Protein AF-A0A9W4XAU3-F1 (afdb_monomer_lite)

Sequence (287 aa):
NTIQLLFECENKTQDVILGEDAGSENVGLCAVGNGKELYSAEVKIRGQEIVKLLSTRRQMRRVRRSQAHKRLIAEVHKILPISKVIIEVASFDIQKIKNPIIKGKEYRQGEMYGWENIRQYILFRDKYQCQAKKTCKNKNFEVNHIETRMTGGNAPNNLNLLCKEHHQDYTDGKLKKKFVRGESYKHQTFMNTMRWKLFKELKAIYPNISLTYGYITSIVRKANKLPKSHRNDALCIGGNPKVERLDNYLQIKQVRKKKRNLAEATFQKEHIRRKLNAKQIVRKEGL

pLDDT: mean 77.25, std 16.37, range [32.72, 95.06]

Organism: NCBI:txid1117311

InterPro domains:
  IPR003615 HNH nuclease [SM00507] (117-168)
  IPR003615 HNH nuclease [cd00085] (116-171)
  IPR025938 RRXRR domain [PF14239] (2-69)

Structure (mmCIF, N/CA/C/O backbone):
data_AF-A0A9W4XAU3-F1
#
_entry.id   AF-A0A9W4XAU3-F1
#
loop_
_atom_site.group_PDB
_atom_site.id
_atom_site.type_symbol
_atom_site.label_atom_id
_atom_site.label_alt_id
_atom_site.label_comp_id
_atom_site.label_asym_id
_atom_site.label_entity_id
_atom_site.label_seq_id
_atom_site.pdbx_PDB_ins_code
_atom_site.Cartn_x
_atom_site.Cartn_y
_atom_site.Cartn_z
_atom_site.occupancy
_atom_site.B_iso_or_equiv
_atom_site.auth_seq_id
_atom_site.auth_comp_id
_atom_site.auth_asym_id
_atom_site.auth_atom_id
_atom_site.pdbx_PDB_model_num
ATOM 1 N N . ASN A 1 1 ? -8.894 -0.993 -56.711 1.00 39.81 1 ASN A N 1
ATOM 2 C CA . ASN A 1 1 ? -7.905 -0.858 -57.798 1.00 39.81 1 ASN A CA 1
ATOM 3 C C . ASN A 1 1 ? -6.593 -1.456 -57.359 1.00 39.81 1 ASN A C 1
ATOM 5 O O . ASN A 1 1 ? -5.841 -0.814 -56.641 1.00 39.81 1 ASN A O 1
ATOM 9 N N . THR A 1 2 ? -6.368 -2.705 -57.740 1.00 36.38 2 THR A N 1
ATOM 10 C CA . THR A 1 2 ? -5.100 -3.402 -57.534 1.00 36.38 2 THR A CA 1
ATOM 11 C C . THR A 1 2 ? -4.390 -3.359 -58.878 1.00 36.38 2 THR A C 1
ATOM 13 O O . THR A 1 2 ? -4.947 -3.837 -59.863 1.00 36.38 2 THR A O 1
ATOM 16 N N . ILE A 1 3 ? -3.232 -2.707 -58.953 1.00 65.75 3 ILE A N 1
ATOM 17 C CA . ILE A 1 3 ? -2.455 -2.633 -60.195 1.00 65.75 3 ILE A CA 1
ATOM 18 C C . ILE A 1 3 ? -1.771 -3.990 -60.372 1.00 65.75 3 ILE A C 1
ATOM 20 O O . ILE A 1 3 ? -0.995 -4.400 -59.512 1.00 65.75 3 ILE A O 1
ATOM 24 N N . GLN A 1 4 ? -2.096 -4.698 -61.453 1.00 53.62 4 GLN A N 1
ATOM 25 C CA . GLN A 1 4 ? -1.398 -5.916 -61.864 1.00 53.62 4 GLN A CA 1
ATOM 26 C C . GLN A 1 4 ? -0.327 -5.540 -62.886 1.00 53.62 4 GLN A C 1
ATOM 28 O O . GLN A 1 4 ? -0.620 -4.874 -63.878 1.00 53.62 4 GLN A O 1
ATOM 33 N N . LEU A 1 5 ? 0.917 -5.934 -62.621 1.00 70.44 5 LEU A N 1
ATOM 34 C CA . LEU A 1 5 ? 2.015 -5.748 -63.563 1.00 70.44 5 LEU A CA 1
ATOM 35 C C . LEU A 1 5 ? 1.891 -6.785 -64.686 1.00 70.44 5 LEU A C 1
ATOM 37 O O . LEU A 1 5 ? 1.626 -7.955 -64.427 1.00 70.44 5 LEU A O 1
ATOM 41 N N . LEU A 1 6 ? 2.072 -6.333 -65.928 1.00 73.19 6 LEU A N 1
ATOM 42 C CA . LEU A 1 6 ? 1.976 -7.152 -67.144 1.00 73.19 6 LEU A CA 1
ATOM 43 C C . LEU A 1 6 ? 3.316 -7.799 -67.542 1.00 73.19 6 LEU A C 1
ATOM 45 O O . LEU A 1 6 ? 3.430 -8.346 -68.634 1.00 73.19 6 LEU A O 1
ATOM 49 N N . PHE A 1 7 ? 4.335 -7.708 -66.687 1.00 75.38 7 PHE A N 1
ATOM 50 C CA . PHE A 1 7 ? 5.666 -8.263 -66.921 1.00 75.38 7 PHE A CA 1
ATOM 51 C C . PHE A 1 7 ? 6.176 -8.981 -65.667 1.00 75.38 7 PHE A C 1
ATOM 53 O O . PHE A 1 7 ? 5.836 -8.596 -64.545 1.00 75.38 7 PHE A O 1
ATOM 60 N N . GLU A 1 8 ? 6.994 -10.021 -65.853 1.00 64.19 8 GLU A N 1
ATOM 61 C CA . GLU A 1 8 ? 7.728 -10.646 -64.752 1.00 64.19 8 GLU A CA 1
ATOM 62 C C . GLU A 1 8 ? 8.800 -9.674 -64.251 1.00 64.19 8 GLU A C 1
ATOM 64 O O . GLU A 1 8 ? 9.636 -9.200 -65.021 1.00 64.19 8 GLU A O 1
ATOM 69 N N . CYS A 1 9 ? 8.775 -9.351 -62.958 1.00 63.16 9 CYS A N 1
ATOM 70 C CA . CYS A 1 9 ? 9.836 -8.558 -62.352 1.00 63.16 9 CYS A CA 1
ATOM 71 C C . CYS A 1 9 ? 11.147 -9.348 -62.421 1.00 63.16 9 CYS A C 1
ATOM 73 O O . CYS A 1 9 ? 11.322 -10.337 -61.711 1.00 63.16 9 CYS A O 1
ATOM 75 N N . GLU A 1 10 ? 12.093 -8.884 -63.236 1.00 63.81 10 GLU A N 1
ATOM 76 C CA . GLU A 1 10 ? 13.490 -9.279 -63.098 1.00 63.81 10 GLU A CA 1
ATOM 77 C C . GLU A 1 10 ? 13.896 -8.964 -61.648 1.00 63.81 10 GLU A C 1
ATOM 79 O O . GLU A 1 10 ? 13.813 -7.809 -61.239 1.00 63.81 10 GLU A O 1
ATOM 84 N N . ASN A 1 11 ? 14.277 -9.962 -60.841 1.00 60.28 11 ASN A N 1
ATOM 85 C CA . ASN A 1 11 ? 14.624 -9.833 -59.409 1.00 60.28 11 ASN A CA 1
ATOM 86 C C . ASN A 1 11 ? 15.906 -8.998 -59.149 1.00 60.28 11 ASN A C 1
ATOM 88 O O . ASN A 1 11 ? 16.730 -9.336 -58.302 1.00 60.28 11 ASN A O 1
ATOM 92 N N . LYS A 1 12 ? 16.118 -7.911 -59.890 1.00 63.09 12 LYS A N 1
ATOM 93 C CA . LYS A 1 12 ? 17.189 -6.945 -59.684 1.00 63.09 12 LYS A CA 1
ATOM 94 C C . LYS A 1 12 ? 16.799 -6.044 -58.517 1.00 63.09 12 LYS A C 1
ATOM 96 O O . LYS A 1 12 ? 16.047 -5.083 -58.666 1.00 63.09 12 LYS A O 1
ATOM 101 N N . THR A 1 13 ? 17.299 -6.373 -57.334 1.00 62.81 13 THR A N 1
ATOM 102 C CA . THR A 1 13 ? 17.184 -5.516 -56.155 1.00 62.81 13 THR A CA 1
ATOM 103 C C . THR A 1 13 ? 18.185 -4.372 -56.271 1.00 62.81 13 THR A C 1
ATOM 105 O O . THR A 1 13 ? 19.384 -4.611 -56.379 1.00 62.81 13 THR A O 1
ATOM 108 N N . GLN A 1 14 ? 17.703 -3.130 -56.260 1.00 71.25 14 GLN A N 1
ATOM 109 C CA . GLN A 1 14 ? 18.566 -1.964 -56.069 1.00 71.25 14 GLN A CA 1
ATOM 110 C C . GLN A 1 14 ? 19.078 -1.928 -54.622 1.00 71.25 14 GLN A C 1
ATOM 112 O O . GLN A 1 14 ? 18.303 -2.177 -53.696 1.00 71.25 14 GLN A O 1
ATOM 117 N N . ASP A 1 15 ? 20.355 -1.593 -54.426 1.00 80.50 15 ASP A N 1
ATOM 118 C CA . ASP A 1 15 ? 20.918 -1.408 -53.088 1.00 80.50 15 ASP A CA 1
ATOM 119 C C . ASP A 1 15 ? 20.305 -0.161 -52.438 1.00 80.50 15 ASP A C 1
ATOM 121 O O . ASP A 1 15 ? 20.566 0.978 -52.837 1.00 80.50 15 ASP A O 1
ATOM 125 N N . VAL A 1 16 ? 19.452 -0.388 -51.438 1.00 87.19 16 VAL A N 1
ATOM 126 C CA . VAL A 1 16 ? 18.825 0.655 -50.621 1.00 87.19 16 VAL A CA 1
ATOM 127 C C . VAL A 1 16 ? 19.266 0.461 -49.181 1.00 87.19 16 VAL A C 1
ATOM 129 O O . VAL A 1 16 ? 19.068 -0.603 -48.595 1.00 87.19 16 VAL A O 1
ATOM 132 N N . ILE A 1 17 ? 19.841 1.508 -48.600 1.00 85.88 17 ILE A N 1
ATOM 133 C CA . ILE A 1 17 ? 20.317 1.511 -47.219 1.00 85.88 17 ILE A CA 1
ATOM 134 C C . ILE A 1 17 ? 19.270 2.218 -46.362 1.00 85.88 17 ILE A C 1
ATOM 136 O O . ILE A 1 17 ? 18.971 3.388 -46.595 1.00 85.88 17 ILE A O 1
ATOM 140 N N . LEU A 1 18 ? 18.719 1.512 -45.374 1.00 90.31 18 LEU A N 1
ATOM 141 C CA . LEU A 1 18 ? 17.824 2.077 -44.366 1.00 90.31 18 LEU A CA 1
ATOM 142 C C . LEU A 1 18 ? 18.626 2.453 -43.114 1.00 90.31 18 LEU A C 1
ATOM 144 O O . LEU A 1 18 ? 19.174 1.583 -42.440 1.00 90.31 18 LEU A O 1
ATOM 148 N N . GLY A 1 19 ? 18.656 3.740 -42.791 1.00 86.56 19 GLY A N 1
ATOM 149 C CA . GLY A 1 19 ? 19.044 4.255 -41.486 1.00 86.56 19 GLY A CA 1
ATOM 150 C C . GLY A 1 19 ? 17.835 4.316 -40.556 1.00 86.56 19 GLY A C 1
ATOM 151 O O . GLY A 1 19 ? 16.800 4.883 -40.910 1.00 86.56 19 GLY A O 1
ATOM 152 N N . GLU A 1 20 ? 17.974 3.743 -39.365 1.00 88.38 20 GLU A N 1
ATOM 153 C CA . GLU A 1 20 ? 17.032 3.897 -38.257 1.00 88.38 20 GLU A CA 1
ATOM 154 C C . GLU A 1 20 ? 17.743 4.618 -37.108 1.00 88.38 20 GLU A C 1
ATOM 156 O O . GLU A 1 20 ? 18.797 4.172 -36.652 1.00 88.38 20 GLU A O 1
ATOM 161 N N . ASP A 1 21 ? 17.159 5.717 -36.634 1.00 87.38 21 ASP A N 1
ATOM 162 C CA . ASP A 1 21 ? 17.542 6.350 -35.375 1.00 87.38 21 ASP A CA 1
ATOM 163 C C . ASP A 1 21 ? 16.490 6.033 -34.307 1.00 87.38 21 ASP A C 1
ATOM 165 O O . ASP A 1 21 ? 15.384 6.586 -34.288 1.00 87.38 21 ASP A O 1
ATOM 169 N N . ALA A 1 22 ? 16.828 5.090 -33.431 1.00 73.50 22 ALA A N 1
ATOM 170 C CA . ALA A 1 22 ? 15.937 4.546 -32.419 1.00 73.50 22 ALA A CA 1
ATOM 171 C C . ALA A 1 22 ? 15.860 5.452 -31.175 1.00 73.50 22 ALA A C 1
ATOM 173 O O . ALA A 1 22 ? 16.498 5.196 -30.148 1.00 73.50 22 ALA A O 1
ATOM 174 N N . GLY A 1 23 ? 15.039 6.502 -31.216 1.00 73.88 23 GLY A N 1
ATOM 175 C CA . GLY A 1 23 ? 14.765 7.332 -30.042 1.00 73.88 23 GLY A CA 1
ATOM 176 C C . GLY A 1 23 ? 13.613 6.808 -29.171 1.00 73.88 23 GLY A C 1
ATOM 177 O O . GLY A 1 23 ? 12.656 6.179 -29.620 1.00 73.88 23 GLY A O 1
ATOM 178 N N . SER A 1 24 ? 13.676 7.094 -27.864 1.00 64.25 24 SER A N 1
ATOM 179 C CA . SER A 1 24 ? 12.644 6.665 -26.895 1.00 64.25 24 SER A CA 1
ATOM 180 C C . SER A 1 24 ? 11.309 7.424 -27.007 1.00 64.25 24 SER A C 1
ATOM 182 O O . SER A 1 24 ? 10.286 6.978 -26.476 1.00 64.25 24 SER A O 1
ATOM 184 N N . GLU A 1 25 ? 11.326 8.571 -27.690 1.00 69.19 25 GLU A N 1
ATOM 185 C CA . GLU A 1 25 ? 10.165 9.424 -27.966 1.00 69.19 25 GLU A CA 1
ATOM 186 C C . GLU A 1 25 ? 9.844 9.493 -29.458 1.00 69.19 25 GLU A C 1
ATOM 188 O O . GLU A 1 25 ? 8.676 9.356 -29.818 1.00 69.19 25 GLU A O 1
ATOM 193 N N . ASN A 1 26 ? 10.860 9.659 -30.305 1.00 82.38 26 ASN A N 1
ATOM 194 C CA . ASN A 1 26 ? 10.738 9.732 -31.756 1.00 82.38 26 ASN A CA 1
ATOM 195 C C . ASN A 1 26 ? 11.695 8.715 -32.383 1.00 82.38 26 ASN A C 1
ATOM 197 O O . ASN A 1 26 ? 12.817 8.584 -31.909 1.00 82.38 26 ASN A O 1
ATOM 201 N N . VAL A 1 27 ? 11.262 8.020 -33.430 1.00 86.38 27 VAL A N 1
ATOM 202 C CA . VAL A 1 27 ? 12.119 7.153 -34.248 1.00 86.38 27 VAL A CA 1
ATOM 203 C C . VAL A 1 27 ? 12.261 7.782 -35.621 1.00 86.38 27 VAL A C 1
ATOM 205 O O . VAL A 1 27 ? 11.249 8.050 -36.271 1.00 86.38 27 VAL A O 1
ATOM 208 N N . GLY A 1 28 ? 13.497 8.024 -36.044 1.00 89.62 28 GLY A N 1
ATOM 209 C CA . GLY A 1 28 ? 13.817 8.483 -37.392 1.00 89.62 28 GLY A CA 1
ATOM 210 C C . GLY A 1 28 ? 14.046 7.294 -38.320 1.00 89.62 28 GLY A C 1
ATOM 211 O O . GLY A 1 28 ? 14.710 6.332 -37.944 1.00 89.62 28 GLY A O 1
ATOM 212 N N . LEU A 1 29 ? 13.501 7.349 -39.530 1.00 90.81 29 LEU A N 1
ATOM 213 C CA . LEU A 1 29 ? 13.731 6.373 -40.592 1.00 90.81 29 LEU A CA 1
ATOM 214 C C . LEU A 1 29 ? 14.126 7.125 -41.857 1.00 90.81 29 LEU A C 1
ATOM 216 O O . LEU A 1 29 ? 13.403 8.027 -42.272 1.00 90.81 29 LEU A O 1
ATOM 220 N N . CYS A 1 30 ? 15.226 6.733 -42.490 1.00 93.25 30 CYS A N 1
ATOM 221 C CA . CYS A 1 30 ? 15.676 7.299 -43.759 1.00 93.25 30 CYS A CA 1
ATOM 222 C C . CY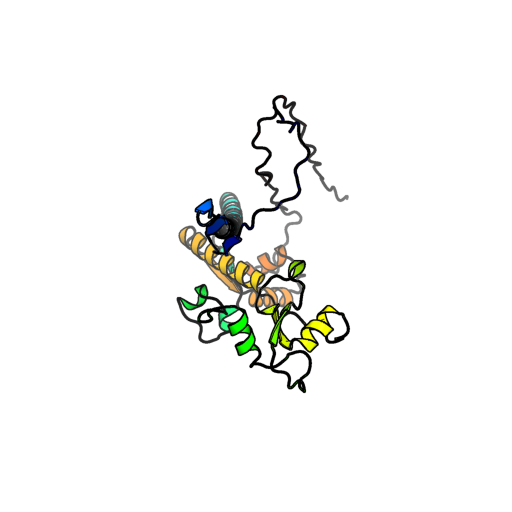S A 1 30 ? 16.184 6.175 -44.663 1.00 93.25 30 CYS A C 1
ATOM 224 O O . CYS A 1 30 ? 17.071 5.428 -44.265 1.00 93.25 30 CYS A O 1
ATOM 226 N N . ALA A 1 31 ? 15.630 6.030 -45.865 1.00 91.25 31 ALA A N 1
ATOM 227 C CA . ALA A 1 31 ? 16.108 5.074 -46.857 1.00 91.25 31 ALA A CA 1
ATOM 228 C C . ALA A 1 31 ? 16.756 5.820 -48.025 1.00 91.25 31 ALA A C 1
ATOM 230 O O . ALA A 1 31 ? 16.130 6.694 -48.625 1.00 91.25 31 ALA A O 1
ATOM 231 N N . VAL A 1 32 ? 17.989 5.455 -48.372 1.00 90.31 32 VAL A N 1
ATOM 232 C CA . VAL A 1 32 ? 18.785 6.097 -49.429 1.00 90.31 32 VAL A CA 1
ATOM 233 C C . VAL A 1 32 ? 19.186 5.060 -50.476 1.00 90.31 32 VAL A C 1
ATOM 235 O O . VAL A 1 32 ? 19.622 3.963 -50.131 1.00 90.31 32 VAL A O 1
ATOM 238 N N . GLY A 1 33 ? 19.068 5.417 -51.754 1.00 89.00 33 GLY A N 1
ATOM 239 C CA . GLY A 1 33 ? 19.543 4.623 -52.891 1.00 89.00 33 GLY A CA 1
ATOM 240 C C . GLY A 1 33 ? 19.972 5.536 -54.041 1.00 89.00 33 GLY A C 1
ATOM 241 O O . GLY A 1 33 ? 19.439 6.635 -54.195 1.00 89.00 33 GLY A O 1
ATOM 242 N N . ASN A 1 34 ? 20.969 5.126 -54.832 1.00 85.81 34 ASN A N 1
ATOM 243 C CA . ASN A 1 34 ? 21.532 5.924 -55.940 1.00 85.81 34 ASN A CA 1
ATOM 244 C C . ASN A 1 34 ? 21.920 7.369 -55.551 1.00 85.81 34 ASN A C 1
ATOM 246 O O . ASN A 1 34 ? 21.736 8.308 -56.326 1.00 85.81 34 ASN A O 1
ATOM 250 N N . GLY A 1 35 ? 22.416 7.560 -54.323 1.00 82.88 35 GLY A N 1
ATOM 251 C CA . GLY A 1 35 ? 22.807 8.876 -53.804 1.00 82.88 35 GLY A CA 1
ATOM 252 C C . GLY A 1 35 ? 21.642 9.830 -53.509 1.00 82.88 35 GLY A C 1
ATOM 253 O O . GLY A 1 35 ? 21.883 11.019 -53.307 1.00 82.88 35 GLY A O 1
ATOM 254 N N . LYS A 1 36 ? 20.392 9.344 -53.486 1.00 84.31 36 LYS A N 1
ATOM 255 C CA . LYS A 1 36 ? 19.194 10.137 -53.174 1.00 84.31 36 LYS A CA 1
ATOM 256 C C . LYS A 1 36 ? 18.381 9.503 -52.048 1.00 84.31 36 LYS A C 1
ATOM 258 O O . LYS A 1 36 ? 18.282 8.281 -51.950 1.00 84.31 36 LYS A O 1
ATOM 263 N N . GLU A 1 37 ? 17.777 10.345 -51.216 1.00 86.25 37 GLU A N 1
ATOM 264 C CA . GLU A 1 37 ? 16.789 9.913 -50.229 1.00 86.25 37 GLU A CA 1
ATOM 265 C C . GLU A 1 37 ? 15.520 9.449 -50.957 1.00 86.25 37 GLU A C 1
ATOM 267 O O . GLU A 1 37 ? 14.913 10.194 -51.726 1.00 86.25 37 GLU A O 1
ATOM 272 N N . LEU A 1 38 ? 15.157 8.186 -50.750 1.00 88.12 38 LEU A N 1
ATOM 273 C CA . LEU A 1 38 ? 13.971 7.553 -51.323 1.00 88.12 38 LEU A CA 1
ATOM 274 C C . LEU A 1 38 ? 12.789 7.586 -50.347 1.00 88.12 38 LEU A C 1
ATOM 276 O O . LEU A 1 38 ? 11.637 7.548 -50.775 1.00 88.12 38 LEU A O 1
ATOM 280 N N . TYR A 1 39 ? 13.066 7.634 -49.041 1.00 87.19 39 TYR A N 1
ATOM 281 C CA . TYR A 1 39 ? 12.056 7.650 -47.986 1.00 87.19 39 TYR A CA 1
ATOM 282 C C . TYR A 1 39 ? 12.598 8.317 -46.721 1.00 87.19 39 TYR A C 1
ATOM 284 O O . TYR A 1 39 ? 13.720 8.026 -46.318 1.00 87.19 39 TYR A O 1
ATOM 292 N N . SER A 1 40 ? 11.778 9.139 -46.067 1.00 90.06 40 SER A N 1
ATOM 293 C CA . SER A 1 40 ? 12.083 9.761 -44.776 1.00 90.06 40 SER A CA 1
ATOM 294 C C . SER A 1 40 ? 10.835 9.779 -43.904 1.00 90.06 40 SER A C 1
ATOM 296 O O . SER A 1 40 ? 9.753 10.130 -44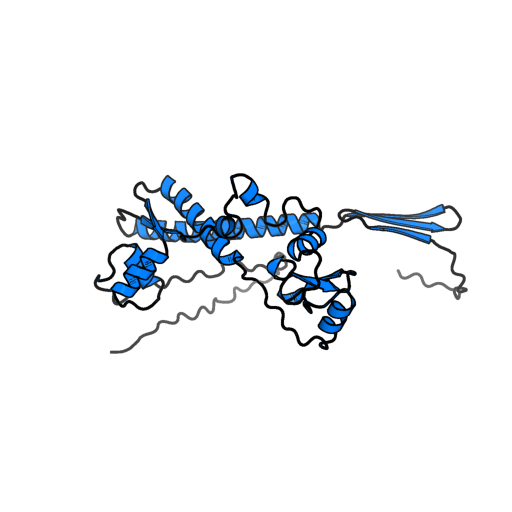.382 1.00 90.06 40 SER A O 1
ATOM 298 N N . ALA A 1 41 ? 10.954 9.402 -42.634 1.00 87.12 41 ALA A N 1
ATOM 299 C CA . ALA A 1 41 ? 9.859 9.483 -41.676 1.00 87.12 41 ALA A CA 1
ATOM 300 C C . ALA A 1 41 ? 10.363 9.725 -40.253 1.00 87.12 41 ALA A C 1
ATOM 302 O O . ALA A 1 41 ? 11.314 9.097 -39.799 1.00 87.12 41 ALA A O 1
ATOM 303 N N . GLU A 1 42 ? 9.646 10.571 -39.517 1.00 89.38 42 GLU A N 1
ATOM 304 C CA . GLU A 1 42 ? 9.790 10.707 -38.070 1.00 89.38 42 GLU A CA 1
ATOM 305 C C . GLU A 1 42 ? 8.527 10.159 -37.392 1.00 89.38 42 GLU A C 1
ATOM 307 O O . GLU A 1 42 ? 7.413 10.656 -37.584 1.00 89.38 42 GLU A O 1
ATOM 312 N N . VAL A 1 43 ? 8.683 9.098 -36.604 1.00 84.06 43 VAL A N 1
ATOM 313 C CA . VAL A 1 43 ? 7.581 8.401 -35.938 1.00 84.06 43 VAL A CA 1
ATOM 314 C C . VAL A 1 43 ? 7.584 8.736 -34.456 1.00 84.06 43 VAL A C 1
ATOM 316 O O . VAL A 1 43 ? 8.459 8.310 -33.707 1.00 84.06 43 VAL A O 1
ATOM 319 N N . LYS A 1 44 ? 6.549 9.437 -33.992 1.00 81.19 44 LYS A N 1
ATOM 320 C CA . LYS A 1 44 ? 6.377 9.729 -32.565 1.00 81.19 44 LYS A CA 1
ATOM 321 C C . LYS A 1 44 ? 5.788 8.535 -31.811 1.00 81.19 44 LYS A C 1
ATOM 323 O O . LYS A 1 44 ? 4.632 8.153 -32.011 1.00 81.19 44 LYS A O 1
ATOM 328 N N . ILE A 1 45 ? 6.549 7.973 -30.877 1.00 77.69 45 ILE A N 1
ATOM 329 C CA . ILE A 1 45 ? 6.129 6.860 -30.025 1.00 77.69 45 ILE A CA 1
ATOM 330 C C . ILE A 1 45 ? 5.305 7.386 -28.841 1.00 77.69 45 ILE A C 1
ATOM 332 O O . ILE A 1 45 ? 5.722 8.229 -28.049 1.00 77.69 45 ILE A O 1
ATOM 336 N N . ARG A 1 46 ? 4.130 6.790 -28.619 1.00 72.31 46 ARG A N 1
ATOM 337 C CA . ARG A 1 46 ? 3.218 7.134 -27.506 1.00 72.31 46 ARG A CA 1
ATOM 338 C C . ARG A 1 46 ? 3.691 6.692 -26.112 1.00 72.31 46 ARG A C 1
ATOM 340 O O . ARG A 1 46 ? 2.925 6.755 -25.147 1.00 72.31 46 ARG A O 1
ATOM 347 N N . GLY A 1 47 ? 4.927 6.217 -25.971 1.00 69.06 47 GLY A N 1
ATOM 348 C CA . GLY A 1 47 ? 5.431 5.584 -24.750 1.00 69.06 47 GLY A CA 1
ATOM 349 C C . GLY A 1 47 ? 5.306 6.496 -23.530 1.00 69.06 47 GLY A C 1
ATOM 350 O O . GLY A 1 47 ? 4.750 6.105 -22.500 1.00 69.06 47 GLY A O 1
ATOM 351 N N . GLN A 1 48 ? 5.722 7.755 -23.669 1.00 65.12 48 GLN A N 1
ATOM 352 C CA . GLN A 1 48 ? 5.634 8.733 -22.586 1.00 65.12 48 GLN A CA 1
ATOM 353 C C . GLN A 1 48 ? 4.201 9.109 -22.207 1.00 65.12 48 GLN A C 1
ATOM 355 O O . GLN A 1 48 ? 3.891 9.259 -21.022 1.00 65.12 48 GLN A O 1
ATOM 360 N N . GLU A 1 49 ? 3.313 9.246 -23.192 1.00 69.25 49 GLU A N 1
ATOM 361 C CA . GLU A 1 49 ? 1.891 9.517 -22.965 1.00 69.25 49 GLU A CA 1
ATOM 362 C C . GLU A 1 49 ? 1.265 8.390 -22.129 1.00 69.25 49 GLU A C 1
ATOM 364 O O . GLU A 1 49 ? 0.588 8.641 -21.129 1.00 69.25 49 GLU A O 1
ATOM 369 N N . ILE A 1 50 ? 1.574 7.135 -22.467 1.00 70.25 50 ILE A N 1
ATOM 370 C CA . ILE A 1 50 ? 1.107 5.955 -21.732 1.00 70.25 50 ILE A CA 1
ATOM 371 C C . ILE A 1 50 ? 1.624 5.972 -20.290 1.00 70.25 50 ILE A C 1
ATOM 373 O O . ILE A 1 50 ? 0.844 5.754 -19.356 1.00 70.25 50 ILE A O 1
ATOM 377 N N . VAL A 1 51 ? 2.910 6.269 -20.076 1.00 68.69 51 VAL A N 1
ATOM 378 C CA . VAL A 1 51 ? 3.496 6.373 -18.727 1.00 68.69 51 VAL A CA 1
ATOM 379 C C . VAL A 1 51 ? 2.786 7.456 -17.906 1.00 68.69 51 VAL A C 1
ATOM 381 O O . VAL A 1 51 ? 2.369 7.189 -16.769 1.00 68.69 51 VAL A O 1
ATOM 384 N N . LYS A 1 52 ? 2.556 8.641 -18.491 1.00 67.94 52 LYS A N 1
ATOM 385 C CA . LYS A 1 52 ? 1.794 9.735 -17.863 1.00 67.94 52 LYS A CA 1
ATOM 386 C C . LYS A 1 52 ? 0.376 9.279 -17.509 1.00 67.94 52 LYS A C 1
ATOM 388 O O . LYS A 1 52 ? -0.010 9.363 -16.342 1.00 67.94 52 LYS A O 1
ATOM 393 N N . LEU A 1 53 ? -0.371 8.689 -18.443 1.00 70.69 53 LEU A N 1
ATOM 394 C CA . LEU A 1 53 ? -1.736 8.197 -18.210 1.00 70.69 53 LEU A CA 1
ATOM 395 C C . LEU A 1 53 ? -1.805 7.120 -17.114 1.00 70.69 53 LEU A C 1
ATOM 397 O O . LEU A 1 53 ? -2.704 7.147 -16.263 1.00 70.69 53 LEU A O 1
ATOM 401 N N . LEU A 1 54 ? -0.854 6.182 -17.086 1.00 66.62 54 LEU A N 1
ATOM 402 C CA . LEU A 1 54 ? -0.759 5.153 -16.045 1.00 66.62 54 LEU A CA 1
ATOM 403 C C . LEU A 1 54 ? -0.479 5.765 -14.667 1.00 66.62 54 LEU A C 1
ATOM 405 O O . LEU A 1 54 ? -1.095 5.347 -13.675 1.00 66.62 54 LEU A O 1
ATOM 409 N N . SER A 1 55 ? 0.394 6.774 -14.601 1.00 66.12 55 SER A N 1
ATOM 410 C CA . SER A 1 55 ? 0.687 7.518 -13.371 1.00 66.12 55 SER A CA 1
ATOM 411 C C . SER A 1 55 ? -0.562 8.237 -12.837 1.00 66.12 55 SER A C 1
ATOM 413 O O . SER A 1 55 ? -0.950 8.028 -11.678 1.00 66.12 55 SER A O 1
ATOM 415 N N . THR A 1 56 ? -1.295 8.940 -13.705 1.00 69.75 56 THR A N 1
ATOM 416 C CA . THR A 1 56 ? -2.542 9.638 -13.369 1.00 69.75 56 THR A CA 1
ATOM 417 C C . THR A 1 56 ? -3.606 8.650 -12.905 1.00 69.75 56 THR A C 1
ATOM 419 O O . THR A 1 56 ? -4.268 8.843 -11.881 1.00 69.75 56 THR A O 1
ATOM 422 N N . ARG A 1 57 ? -3.734 7.506 -13.588 1.00 70.19 57 ARG A N 1
ATOM 423 C CA . ARG A 1 57 ? -4.654 6.431 -13.194 1.00 70.19 57 ARG A CA 1
ATOM 424 C C . ARG A 1 57 ? -4.322 5.877 -11.809 1.00 70.19 57 ARG A C 1
ATOM 426 O O . ARG A 1 57 ? -5.238 5.592 -11.030 1.00 70.19 57 ARG A O 1
ATOM 433 N N . ARG A 1 58 ? -3.037 5.728 -11.472 1.00 67.88 58 ARG A N 1
ATOM 434 C CA . ARG A 1 58 ? -2.582 5.311 -10.135 1.00 67.88 58 ARG A CA 1
ATOM 435 C C . ARG A 1 58 ? -2.949 6.350 -9.073 1.00 67.88 58 ARG A C 1
ATOM 437 O O . ARG A 1 58 ? -3.439 5.963 -8.008 1.00 67.88 58 ARG A O 1
ATOM 444 N N . GLN A 1 59 ? -2.776 7.638 -9.362 1.00 70.81 59 GLN A N 1
ATOM 445 C CA . GLN A 1 59 ? -3.163 8.729 -8.464 1.00 70.81 59 GLN A CA 1
ATOM 446 C C . GLN A 1 59 ? -4.681 8.772 -8.240 1.00 70.81 59 GLN A C 1
ATOM 448 O O . GLN A 1 59 ? -5.130 8.771 -7.093 1.00 70.81 59 GLN A O 1
ATOM 453 N N . MET A 1 60 ? -5.486 8.677 -9.301 1.00 73.44 60 MET A N 1
ATOM 454 C CA . MET A 1 60 ? -6.949 8.614 -9.192 1.00 73.44 60 MET A CA 1
ATOM 455 C C . MET A 1 60 ? -7.423 7.434 -8.331 1.00 73.44 60 MET A C 1
ATOM 457 O O . MET A 1 60 ? -8.353 7.574 -7.537 1.00 73.44 60 MET A O 1
ATOM 461 N N . ARG A 1 61 ? -6.778 6.261 -8.439 1.00 73.06 61 ARG A N 1
ATOM 462 C CA . ARG A 1 61 ? -7.095 5.101 -7.583 1.00 73.06 61 ARG A CA 1
ATOM 463 C C . ARG A 1 61 ? -6.851 5.393 -6.100 1.00 73.06 61 ARG A C 1
ATOM 465 O O . ARG A 1 61 ? -7.643 4.942 -5.277 1.00 73.06 61 ARG A O 1
ATOM 472 N N . ARG A 1 62 ? -5.791 6.139 -5.758 1.00 70.19 62 ARG A N 1
ATOM 473 C CA . ARG A 1 62 ? -5.504 6.568 -4.374 1.00 70.19 62 ARG A CA 1
ATOM 474 C C . ARG A 1 62 ? -6.604 7.477 -3.841 1.00 70.19 62 ARG A C 1
ATOM 476 O O . ARG A 1 62 ? -7.154 7.205 -2.779 1.00 70.19 62 ARG A O 1
ATOM 483 N N . VAL A 1 63 ? -6.952 8.507 -4.612 1.00 74.25 63 VAL A N 1
ATOM 484 C CA . VAL A 1 63 ? -7.980 9.489 -4.241 1.00 74.25 63 VAL A CA 1
ATOM 485 C C . VAL A 1 63 ? -9.333 8.812 -4.024 1.00 74.25 63 VAL A C 1
ATOM 487 O O . VAL A 1 63 ? -9.947 9.007 -2.980 1.00 74.25 63 VAL A O 1
ATOM 490 N N . ARG A 1 64 ? -9.749 7.930 -4.942 1.00 79.94 64 ARG A N 1
ATOM 491 C CA . ARG A 1 64 ? -11.028 7.207 -4.835 1.00 79.94 64 ARG A CA 1
ATOM 492 C C . ARG A 1 64 ? -11.146 6.357 -3.569 1.00 79.94 64 ARG A C 1
ATOM 494 O O . ARG A 1 64 ? -12.238 6.264 -3.022 1.00 79.94 64 ARG A O 1
ATOM 501 N N . ARG A 1 65 ? -10.054 5.732 -3.104 1.00 78.56 65 ARG A N 1
ATOM 502 C CA . ARG A 1 65 ? -10.073 4.963 -1.846 1.00 78.56 65 ARG A CA 1
ATOM 503 C C . ARG A 1 65 ? -10.252 5.884 -0.638 1.00 78.56 65 ARG A C 1
ATOM 505 O O . ARG A 1 65 ? -11.155 5.631 0.146 1.00 78.56 65 ARG A O 1
ATOM 512 N N . SER A 1 66 ? -9.478 6.972 -0.542 1.00 80.69 66 SER A N 1
ATOM 513 C CA . SER A 1 66 ? -9.636 7.977 0.533 1.00 80.69 66 SER A CA 1
ATOM 514 C C . SER A 1 66 ? -11.069 8.515 0.585 1.00 80.69 66 SER A C 1
ATOM 516 O O . SER A 1 66 ? -11.718 8.494 1.626 1.00 80.69 66 SER A O 1
ATOM 518 N N . GLN A 1 67 ? -11.614 8.881 -0.580 1.00 84.94 67 GLN A N 1
ATOM 519 C CA . GLN A 1 67 ? -12.987 9.369 -0.714 1.00 84.94 67 GLN A CA 1
ATOM 520 C C . GLN A 1 67 ? -14.037 8.341 -0.279 1.00 84.94 67 GLN A C 1
ATOM 522 O O . GLN A 1 67 ? -15.041 8.723 0.312 1.00 84.94 67 GLN A O 1
ATOM 527 N N . ALA A 1 68 ? -13.824 7.048 -0.548 1.00 86.81 68 ALA A N 1
ATOM 528 C CA . ALA A 1 68 ? -14.744 6.004 -0.106 1.00 86.81 68 ALA A CA 1
ATOM 529 C C . ALA A 1 68 ? -14.809 5.920 1.428 1.00 86.81 68 ALA A C 1
ATOM 531 O O . ALA A 1 68 ? -15.906 5.894 1.978 1.00 86.81 68 ALA A O 1
ATOM 532 N N . HIS A 1 69 ? -13.660 5.954 2.114 1.00 88.94 69 HIS A N 1
ATOM 533 C CA . HIS A 1 69 ? -13.616 5.982 3.582 1.00 88.94 69 HIS A CA 1
ATOM 534 C C . HIS A 1 69 ? -14.263 7.248 4.148 1.00 88.94 69 HIS A C 1
ATOM 536 O O . HIS A 1 69 ? -15.116 7.154 5.027 1.00 88.94 69 HIS A O 1
ATOM 542 N N . LYS A 1 70 ? -13.919 8.419 3.596 1.00 90.38 70 LYS A N 1
ATOM 543 C CA . LYS A 1 70 ? -14.519 9.700 3.988 1.00 90.38 70 LYS A CA 1
ATOM 544 C C . LYS A 1 70 ? -16.040 9.680 3.839 1.00 90.38 70 LYS A C 1
ATOM 546 O O . LYS A 1 70 ? -16.742 10.136 4.732 1.00 90.38 70 LYS A O 1
ATOM 551 N N . ARG A 1 71 ? -16.553 9.120 2.738 1.00 90.94 71 ARG A N 1
ATOM 552 C CA . ARG A 1 71 ? -17.996 8.989 2.519 1.00 90.94 71 ARG A CA 1
ATOM 553 C C . ARG A 1 71 ? -18.645 8.095 3.571 1.00 90.94 71 ARG A C 1
ATOM 555 O O . ARG A 1 71 ? -19.669 8.485 4.102 1.00 90.94 71 ARG A O 1
ATOM 562 N N . LEU A 1 72 ? -18.064 6.933 3.876 1.00 91.06 72 LEU A N 1
ATOM 563 C CA . LEU A 1 72 ? -18.611 6.034 4.901 1.00 91.06 72 LEU A CA 1
ATOM 564 C C . LEU A 1 72 ? -18.694 6.720 6.268 1.00 91.06 72 LEU A C 1
ATOM 566 O O . LEU A 1 72 ? -19.727 6.635 6.918 1.00 91.06 72 LEU A O 1
ATOM 570 N N . ILE A 1 73 ? -17.643 7.443 6.664 1.00 92.06 73 ILE A N 1
ATOM 571 C CA . ILE A 1 73 ? -17.637 8.223 7.909 1.00 92.06 73 ILE A CA 1
ATOM 572 C C . ILE A 1 73 ? -18.740 9.286 7.867 1.00 92.06 73 ILE A C 1
ATOM 574 O O . ILE A 1 73 ? -19.546 9.361 8.787 1.00 92.06 73 ILE A O 1
ATOM 578 N N . ALA A 1 74 ? -18.839 10.042 6.772 1.00 92.19 74 ALA A N 1
ATOM 579 C CA . ALA A 1 74 ? -19.873 11.058 6.615 1.00 92.19 74 ALA A CA 1
ATOM 580 C C . ALA A 1 74 ? -21.299 10.484 6.684 1.00 92.19 74 ALA A C 1
ATOM 582 O O . ALA A 1 74 ? -22.157 11.116 7.285 1.00 92.19 74 ALA A O 1
ATOM 583 N N . GLU A 1 75 ? -21.568 9.302 6.116 1.00 92.00 75 GLU A N 1
ATOM 584 C CA . GLU A 1 75 ? -22.886 8.659 6.250 1.00 92.00 75 GLU A CA 1
ATOM 585 C C . GLU A 1 75 ? -23.189 8.273 7.706 1.00 92.00 75 GLU A C 1
ATOM 587 O O . GLU A 1 75 ? -24.307 8.482 8.159 1.00 92.00 75 GLU A O 1
ATOM 592 N N . VAL A 1 76 ? -22.207 7.779 8.471 1.00 92.06 76 VAL A N 1
ATOM 593 C CA . VAL A 1 76 ? -22.415 7.465 9.898 1.00 92.06 76 VAL A CA 1
ATOM 594 C C . VAL A 1 76 ? -22.703 8.733 10.709 1.00 92.06 76 VAL A C 1
ATOM 596 O O . VAL A 1 76 ? -23.605 8.719 11.540 1.00 92.06 76 VAL A O 1
ATOM 599 N N . HIS A 1 77 ? -22.016 9.843 10.422 1.00 92.12 77 HIS A N 1
ATOM 600 C CA . HIS A 1 77 ? -22.278 11.144 11.058 1.00 92.12 77 HIS A CA 1
ATOM 601 C C . HIS A 1 77 ? -23.682 11.708 10.773 1.00 92.12 77 HIS A C 1
ATOM 603 O O . HIS A 1 77 ? -24.141 12.564 11.520 1.00 92.12 77 HIS A O 1
ATOM 609 N N . LYS A 1 78 ? -24.366 11.262 9.708 1.00 93.81 78 LYS A N 1
ATOM 610 C CA . LYS A 1 78 ? -25.770 11.638 9.457 1.00 93.81 78 LYS A CA 1
ATOM 611 C C . LYS A 1 78 ? -26.757 10.852 10.317 1.00 93.81 78 LYS A C 1
ATOM 613 O O . LYS A 1 78 ? -27.885 11.291 10.481 1.00 93.81 78 LYS A O 1
ATOM 618 N N . ILE A 1 79 ? -26.352 9.674 10.792 1.00 93.88 79 ILE A N 1
ATOM 619 C CA . ILE A 1 79 ? -27.209 8.751 11.544 1.00 93.88 79 ILE A CA 1
ATOM 620 C C . ILE A 1 79 ? -26.980 8.920 13.048 1.00 93.88 79 ILE A C 1
ATOM 622 O O . ILE A 1 79 ? -27.925 8.828 13.823 1.00 93.88 79 ILE A O 1
ATOM 626 N N . LEU A 1 80 ? -25.733 9.155 13.469 1.00 92.50 80 LEU A N 1
ATOM 627 C CA . LEU A 1 80 ? -25.335 9.198 14.875 1.00 92.50 80 LEU A CA 1
ATOM 628 C C . LEU A 1 80 ? -24.539 10.473 15.206 1.00 92.50 80 LEU A C 1
ATOM 630 O O . LEU A 1 80 ? -23.697 10.889 14.403 1.00 92.50 80 LEU A O 1
ATOM 634 N N . PRO A 1 81 ? -24.714 11.050 16.413 1.00 92.00 81 PRO A N 1
ATOM 635 C CA . PRO A 1 81 ? -23.937 12.193 16.887 1.00 92.00 81 PRO A CA 1
ATOM 636 C C . PRO A 1 81 ? -22.529 11.756 17.325 1.00 92.00 81 PRO A C 1
ATOM 638 O O . PRO A 1 81 ? -22.222 11.609 18.507 1.00 92.00 81 PRO A O 1
ATOM 641 N N . ILE A 1 82 ? -21.651 11.504 16.354 1.00 94.00 82 ILE A N 1
ATOM 642 C CA . ILE A 1 82 ? -20.280 11.052 16.616 1.00 94.00 82 ILE A CA 1
ATOM 643 C C . ILE A 1 82 ? -19.444 12.189 17.223 1.00 94.00 82 ILE A C 1
ATOM 645 O O . ILE A 1 82 ? -19.146 13.179 16.555 1.00 94.00 82 ILE A O 1
ATOM 649 N N . SER A 1 83 ? -19.008 12.010 18.473 1.00 91.69 83 SER A N 1
ATOM 650 C CA . SER A 1 83 ? -18.217 12.992 19.230 1.00 91.69 83 SER A CA 1
ATOM 651 C C . SER A 1 83 ? -16.704 12.899 19.005 1.00 91.69 83 SER A C 1
ATOM 653 O O . SER A 1 83 ? -15.989 13.873 19.241 1.00 91.69 83 SER A O 1
ATOM 655 N N . LYS A 1 84 ? -16.198 11.739 18.565 1.00 93.19 84 LYS A N 1
ATOM 656 C CA . LYS A 1 84 ? -14.770 11.483 18.322 1.00 93.19 84 LYS A CA 1
ATOM 657 C C . LYS A 1 84 ? -14.573 10.426 17.240 1.00 93.19 84 LYS A C 1
ATOM 659 O O . LYS A 1 84 ? -15.215 9.379 17.268 1.00 93.19 84 LYS A O 1
ATOM 664 N N . VAL A 1 85 ? -13.620 10.658 16.337 1.00 92.50 85 VAL A N 1
ATOM 665 C CA . VAL A 1 85 ? -13.196 9.670 15.331 1.00 92.50 85 VAL A CA 1
ATOM 666 C C . VAL A 1 85 ? -11.745 9.268 15.577 1.00 92.50 85 VAL A C 1
ATOM 668 O O . VAL A 1 85 ? -10.862 10.115 15.692 1.00 92.50 85 VAL A O 1
ATOM 671 N N . ILE A 1 86 ? -11.482 7.962 15.630 1.00 90.44 86 ILE A N 1
ATOM 672 C CA . ILE A 1 86 ? -10.137 7.411 15.827 1.00 90.44 86 ILE A CA 1
ATOM 673 C C . ILE A 1 86 ? -9.723 6.661 14.563 1.00 90.44 86 ILE A C 1
ATOM 675 O O . ILE A 1 86 ? -10.416 5.746 14.120 1.00 90.44 86 ILE A O 1
ATOM 679 N N . ILE A 1 87 ? -8.593 7.049 13.968 1.00 88.44 87 ILE A N 1
ATOM 680 C CA . ILE A 1 87 ? -8.085 6.445 12.731 1.00 88.44 87 ILE A CA 1
ATOM 681 C C . ILE A 1 87 ? -6.809 5.673 13.034 1.00 88.44 87 ILE A C 1
ATOM 683 O O . ILE A 1 87 ? -5.830 6.223 13.535 1.00 88.44 87 ILE A O 1
ATOM 687 N N . GLU A 1 88 ? -6.801 4.393 12.677 1.00 84.19 88 GLU A N 1
ATOM 688 C CA . GLU A 1 88 ? -5.590 3.582 12.722 1.00 84.19 88 GLU A CA 1
ATOM 689 C C . GLU A 1 88 ? -4.609 4.026 11.625 1.00 84.19 88 GLU A C 1
ATOM 691 O O . GLU A 1 88 ? -4.917 3.997 10.428 1.00 84.19 88 GLU A O 1
ATOM 696 N N . VAL A 1 89 ? -3.397 4.381 12.036 1.00 75.31 89 VAL A N 1
ATOM 697 C CA . VAL A 1 89 ? -2.211 4.533 11.191 1.00 75.31 89 VAL A CA 1
ATOM 698 C C . VAL A 1 89 ? -1.251 3.380 11.473 1.00 75.31 89 VAL A C 1
ATOM 700 O O . VAL A 1 89 ? -1.244 2.805 12.560 1.00 75.31 89 VAL A O 1
ATOM 703 N N . ALA A 1 90 ? -0.431 2.990 10.495 1.00 62.97 90 ALA A N 1
ATOM 704 C CA . ALA A 1 90 ? 0.631 2.048 10.830 1.00 62.97 90 ALA A CA 1
ATOM 705 C C . ALA A 1 90 ? 1.739 2.765 11.600 1.00 62.97 90 ALA A C 1
ATOM 707 O O . ALA A 1 90 ? 2.043 3.928 11.343 1.00 62.97 90 ALA A O 1
ATOM 708 N N . SER A 1 91 ? 2.368 2.018 12.497 1.00 55.97 91 SER A N 1
ATOM 709 C CA . SER A 1 91 ? 3.480 2.447 13.343 1.00 55.97 91 SER A CA 1
ATOM 710 C C . SER A 1 91 ? 4.813 2.589 12.611 1.00 55.97 91 SER A C 1
ATOM 712 O O . SER A 1 91 ? 5.749 3.144 13.170 1.00 55.97 91 SER A O 1
ATOM 714 N N . PHE A 1 92 ? 4.920 2.096 11.375 1.00 57.56 92 PHE A N 1
ATOM 715 C CA . PHE A 1 92 ? 6.206 1.938 10.704 1.00 57.56 92 PHE A CA 1
ATOM 716 C C . PHE A 1 92 ? 6.288 2.729 9.402 1.00 57.56 92 PHE A C 1
ATOM 718 O O . PHE A 1 92 ? 5.544 2.483 8.444 1.00 57.56 92 PHE A O 1
ATOM 725 N N . ASP A 1 93 ? 7.239 3.659 9.360 1.00 59.12 93 ASP A N 1
ATOM 726 C CA . ASP A 1 93 ? 7.692 4.275 8.124 1.00 59.12 93 ASP A CA 1
ATOM 727 C C . ASP A 1 93 ? 8.721 3.357 7.465 1.00 59.12 93 ASP A C 1
ATOM 729 O O . ASP A 1 93 ? 9.889 3.303 7.832 1.00 59.12 93 ASP A O 1
ATOM 733 N N . ILE A 1 94 ? 8.253 2.590 6.489 1.00 64.06 94 ILE A N 1
ATOM 734 C CA . ILE A 1 94 ? 9.056 1.595 5.775 1.00 64.06 94 ILE A CA 1
ATOM 735 C C . ILE A 1 94 ? 10.261 2.235 5.081 1.00 64.06 94 ILE A C 1
ATOM 737 O O . ILE A 1 94 ? 11.301 1.590 4.955 1.00 64.06 94 ILE A O 1
ATOM 741 N N . GLN A 1 95 ? 10.140 3.485 4.624 1.00 59.38 95 GLN A N 1
ATOM 742 C CA . GLN A 1 95 ? 11.273 4.166 4.004 1.00 59.38 95 GLN A CA 1
ATOM 743 C C . GLN A 1 95 ? 12.331 4.518 5.051 1.00 59.38 95 GLN A C 1
ATOM 745 O O . GLN A 1 95 ? 13.507 4.308 4.773 1.00 59.38 95 GLN A O 1
ATOM 750 N N . LYS A 1 96 ? 11.929 4.916 6.267 1.00 64.50 96 LYS A N 1
ATOM 751 C CA . LYS A 1 96 ? 12.857 5.063 7.403 1.00 64.50 96 LYS A CA 1
ATOM 752 C C . LYS A 1 96 ? 13.450 3.738 7.881 1.00 64.50 96 LYS A C 1
ATOM 754 O O . LYS A 1 96 ? 14.600 3.714 8.285 1.00 64.50 96 LYS A O 1
ATOM 759 N N . ILE A 1 97 ? 12.706 2.632 7.823 1.00 64.50 97 ILE A N 1
ATOM 760 C CA . ILE A 1 97 ? 13.255 1.306 8.167 1.00 64.50 97 ILE A CA 1
ATOM 761 C C . ILE A 1 97 ? 14.361 0.909 7.183 1.00 64.50 97 ILE A C 1
ATOM 763 O O . ILE A 1 97 ? 15.390 0.385 7.593 1.00 64.50 97 ILE A O 1
ATOM 767 N N . LYS A 1 98 ? 14.160 1.167 5.885 1.00 63.47 98 LYS A N 1
ATOM 768 C CA . LYS A 1 98 ? 15.172 0.893 4.855 1.00 63.47 98 LYS A CA 1
ATOM 769 C C . LYS A 1 98 ? 16.341 1.880 4.883 1.00 63.47 98 LYS A C 1
ATOM 771 O O . LYS A 1 98 ? 17.466 1.481 4.611 1.00 63.47 98 LYS A O 1
ATOM 776 N N . ASN A 1 99 ? 16.071 3.153 5.160 1.00 66.94 99 ASN A N 1
ATOM 777 C CA . ASN A 1 99 ? 17.068 4.210 5.271 1.00 66.94 99 ASN A CA 1
ATOM 778 C C . ASN A 1 99 ? 16.716 5.129 6.458 1.00 66.94 99 ASN A C 1
ATOM 780 O O . ASN A 1 99 ? 15.913 6.052 6.290 1.00 66.94 99 ASN A O 1
ATOM 784 N N . PRO A 1 100 ? 17.324 4.919 7.640 1.00 64.44 100 PRO A N 1
ATOM 785 C CA . PRO A 1 100 ? 17.017 5.688 8.851 1.00 64.44 100 PRO A CA 1
ATOM 786 C C . PRO A 1 100 ? 17.248 7.200 8.734 1.00 64.44 100 PRO A C 1
ATOM 788 O O . PRO A 1 100 ? 16.663 7.967 9.497 1.00 64.44 100 PRO A O 1
ATOM 791 N N . ILE A 1 101 ? 18.069 7.636 7.774 1.00 71.06 101 ILE A N 1
ATOM 792 C CA . ILE A 1 101 ? 18.510 9.029 7.615 1.00 71.06 101 ILE A CA 1
ATOM 793 C C . ILE A 1 101 ? 17.564 9.828 6.695 1.00 71.06 101 ILE A C 1
ATOM 795 O O . ILE A 1 101 ? 17.650 11.052 6.645 1.00 71.06 101 ILE A O 1
ATOM 799 N N . ILE A 1 102 ? 16.615 9.169 6.015 1.00 66.69 102 ILE A N 1
ATOM 800 C CA . ILE A 1 102 ? 15.790 9.781 4.962 1.00 66.69 102 ILE A CA 1
ATOM 801 C C . ILE A 1 102 ? 14.978 11.005 5.443 1.00 66.69 102 ILE A C 1
ATOM 803 O O . ILE A 1 102 ? 14.186 10.928 6.397 1.00 66.69 102 ILE A O 1
ATOM 807 N N . LYS A 1 103 ? 15.121 12.145 4.748 1.00 61.50 103 LYS A N 1
ATOM 808 C CA . LYS A 1 103 ? 14.460 13.425 5.083 1.00 61.50 103 LYS A CA 1
ATOM 809 C C . LYS A 1 103 ? 13.786 14.089 3.874 1.00 61.50 103 LYS A C 1
ATOM 811 O O . LYS A 1 103 ? 14.262 14.070 2.745 1.00 61.50 103 LYS A O 1
ATOM 816 N N . GLY A 1 104 ? 12.656 14.757 4.129 1.00 69.94 104 GLY A N 1
ATOM 817 C CA . GLY A 1 104 ? 12.057 15.736 3.211 1.00 69.94 104 GLY A CA 1
ATOM 818 C C . GLY A 1 104 ? 11.832 15.250 1.769 1.00 69.94 104 GLY A C 1
ATOM 819 O O . GLY A 1 104 ? 10.951 14.428 1.511 1.00 69.94 104 GLY A O 1
ATOM 820 N N . LYS A 1 105 ? 12.587 15.812 0.809 1.00 60.78 105 LYS A N 1
ATOM 821 C CA . LYS A 1 105 ? 12.440 15.552 -0.640 1.00 60.78 105 LYS A CA 1
ATOM 822 C C . LYS A 1 105 ? 12.808 14.112 -1.038 1.00 60.78 105 LYS A C 1
ATOM 824 O O . LYS A 1 105 ? 12.250 13.614 -2.019 1.00 60.78 105 LYS A O 1
ATOM 829 N N . GLU A 1 106 ? 13.632 13.430 -0.245 1.00 58.50 106 GLU A N 1
ATOM 830 C CA . GLU A 1 106 ? 14.140 12.078 -0.517 1.00 58.50 106 GLU A CA 1
ATOM 831 C C . GLU A 1 106 ? 13.034 11.010 -0.504 1.00 58.50 106 GLU A C 1
ATOM 833 O O . GLU A 1 106 ? 13.087 10.036 -1.255 1.00 58.50 106 GLU A O 1
ATOM 838 N N . TYR A 1 107 ? 11.939 11.248 0.233 1.00 60.44 107 TYR A N 1
ATOM 839 C CA . TYR A 1 107 ? 10.754 10.375 0.231 1.00 60.44 107 TYR A CA 1
ATOM 840 C C . TYR A 1 107 ? 10.133 10.192 -1.162 1.00 60.44 107 TYR A C 1
ATOM 842 O O . TYR A 1 107 ? 9.490 9.175 -1.450 1.00 60.44 107 TYR A O 1
ATOM 850 N N . ARG A 1 108 ? 10.279 11.203 -2.030 1.00 48.94 108 ARG A N 1
ATOM 851 C CA . ARG A 1 108 ? 9.726 11.204 -3.395 1.00 48.94 108 ARG A CA 1
ATOM 852 C C . ARG A 1 108 ? 10.688 10.625 -4.424 1.00 48.94 108 ARG A C 1
ATOM 854 O O . ARG A 1 108 ? 10.243 10.227 -5.494 1.00 48.94 108 ARG A O 1
ATOM 861 N N . GLN A 1 109 ? 11.970 10.600 -4.093 1.00 63.91 109 GLN A N 1
ATOM 862 C CA . GLN A 1 109 ? 13.064 10.329 -5.010 1.00 63.91 109 GLN A CA 1
ATOM 863 C C . GLN A 1 109 ? 13.320 8.818 -5.187 1.00 63.91 109 GLN A C 1
ATOM 865 O O . GLN A 1 109 ? 13.730 8.388 -6.261 1.00 63.91 109 GLN A O 1
ATOM 870 N N . GLY A 1 110 ? 12.911 7.994 -4.214 1.00 65.38 110 GLY A N 1
ATOM 871 C CA . GLY A 1 110 ? 12.906 6.530 -4.332 1.00 65.38 110 GLY A CA 1
ATOM 872 C C . GLY A 1 110 ? 14.281 5.886 -4.121 1.00 65.38 110 GLY A C 1
ATOM 873 O O . GLY A 1 110 ? 15.296 6.566 -4.067 1.00 65.38 110 GLY A O 1
ATOM 874 N N . GLU A 1 111 ? 14.317 4.554 -3.986 1.00 68.62 111 GLU A N 1
ATOM 875 C CA . GLU A 1 111 ? 15.537 3.811 -3.601 1.00 68.62 111 GLU A CA 1
ATOM 876 C C . GLU A 1 111 ? 16.665 3.845 -4.646 1.00 68.62 111 GLU A C 1
ATOM 878 O O . GLU A 1 111 ? 17.800 3.525 -4.321 1.00 68.62 111 GLU A O 1
ATOM 883 N N . MET A 1 112 ? 16.357 4.251 -5.879 1.00 69.44 112 MET A N 1
ATOM 884 C CA . MET A 1 112 ? 17.303 4.351 -6.995 1.00 69.44 112 MET A CA 1
ATOM 885 C C . MET A 1 112 ? 17.739 5.795 -7.288 1.00 69.44 112 MET A C 1
ATOM 887 O O . MET A 1 112 ? 18.381 6.042 -8.303 1.00 69.44 112 MET A O 1
ATOM 891 N N . TYR A 1 113 ? 17.360 6.768 -6.455 1.00 69.12 113 TYR A N 1
ATOM 892 C CA . TYR A 1 113 ? 17.744 8.159 -6.680 1.00 69.12 113 TYR A CA 1
ATOM 893 C C . TYR A 1 113 ? 19.266 8.331 -6.680 1.00 69.12 113 TYR A C 1
ATOM 895 O O . TYR A 1 113 ? 19.942 7.794 -5.806 1.00 69.12 113 TYR A O 1
ATOM 903 N N . GLY A 1 114 ? 19.787 9.078 -7.655 1.00 68.56 114 GLY A N 1
ATOM 904 C CA . GLY A 1 114 ? 21.228 9.272 -7.849 1.00 68.56 114 GLY A CA 1
ATOM 905 C C . GLY A 1 114 ? 21.905 8.209 -8.720 1.00 68.56 114 GLY A C 1
ATOM 906 O O . GLY A 1 114 ? 23.092 8.337 -8.992 1.00 68.56 114 GLY A O 1
ATOM 907 N N . TRP A 1 115 ? 21.167 7.198 -9.190 1.00 74.12 115 TRP A N 1
ATOM 908 C CA . TRP A 1 115 ? 21.661 6.202 -10.143 1.00 74.12 115 TRP A CA 1
ATOM 909 C C . TRP A 1 115 ? 21.092 6.471 -11.533 1.00 74.12 115 TRP A C 1
ATOM 911 O O . TRP A 1 115 ? 19.886 6.676 -11.680 1.00 74.12 115 TRP A O 1
ATOM 921 N N . GLU A 1 116 ? 21.946 6.433 -12.554 1.00 71.44 116 GLU A N 1
ATOM 922 C CA . GLU A 1 116 ? 21.561 6.706 -13.945 1.00 71.44 116 GLU A CA 1
ATOM 923 C C . GLU A 1 116 ? 20.579 5.653 -14.471 1.00 71.44 116 GLU A C 1
ATOM 925 O O . GLU A 1 116 ? 19.628 5.947 -15.192 1.00 71.44 116 GLU A O 1
ATOM 930 N N . ASN A 1 117 ? 20.778 4.397 -14.068 1.00 79.94 117 ASN A N 1
ATOM 931 C CA . ASN A 1 117 ? 19.930 3.288 -14.467 1.00 79.94 117 ASN A CA 1
ATOM 932 C C . ASN A 1 117 ? 19.864 2.193 -13.391 1.00 79.94 117 ASN A C 1
ATOM 934 O O . ASN A 1 117 ? 20.667 2.117 -12.459 1.00 79.94 117 ASN A O 1
ATOM 938 N N . ILE A 1 118 ? 18.878 1.300 -13.535 1.00 83.81 118 ILE A N 1
ATOM 939 C CA . ILE A 1 118 ? 18.664 0.190 -12.597 1.00 83.81 118 ILE A CA 1
ATOM 940 C C . ILE A 1 118 ? 19.848 -0.771 -12.539 1.00 83.81 118 ILE A C 1
ATOM 942 O O . ILE A 1 118 ? 20.112 -1.353 -11.491 1.00 83.81 118 ILE A O 1
ATOM 946 N N . ARG A 1 119 ? 20.581 -0.924 -13.644 1.00 87.25 119 ARG A N 1
ATOM 947 C CA . ARG A 1 119 ? 21.736 -1.815 -13.715 1.00 87.25 119 ARG A CA 1
ATOM 948 C C . ARG A 1 119 ? 22.855 -1.326 -12.799 1.00 87.25 119 ARG A C 1
ATOM 950 O O . ARG A 1 119 ? 23.338 -2.123 -12.001 1.00 87.25 119 ARG A O 1
ATOM 957 N N . GLN A 1 120 ? 23.208 -0.042 -12.854 1.00 85.06 120 GLN A N 1
ATOM 958 C CA . GLN A 1 120 ? 24.212 0.556 -11.968 1.00 85.06 120 GLN A CA 1
ATOM 959 C C . GLN A 1 120 ? 23.820 0.416 -10.492 1.00 85.06 120 GLN A C 1
ATOM 961 O O . GLN A 1 120 ? 24.634 -0.017 -9.679 1.00 85.06 120 GLN A O 1
ATOM 966 N N . TYR A 1 121 ? 22.551 0.682 -10.161 1.00 87.75 121 TYR A N 1
ATOM 967 C CA . TYR A 1 121 ? 22.045 0.497 -8.799 1.00 87.75 121 TYR A CA 1
ATOM 968 C C . TYR A 1 121 ? 22.218 -0.948 -8.301 1.00 87.75 121 TYR A C 1
ATOM 970 O O . TYR A 1 121 ? 22.707 -1.168 -7.194 1.00 87.75 121 TYR A O 1
ATOM 978 N N . ILE A 1 122 ? 21.831 -1.943 -9.110 1.00 90.06 122 ILE A N 1
ATOM 979 C CA . ILE A 1 122 ? 21.932 -3.363 -8.736 1.00 90.06 122 ILE A CA 1
ATOM 980 C C . ILE A 1 122 ? 23.395 -3.807 -8.624 1.00 90.06 122 ILE A C 1
ATOM 982 O O . ILE A 1 122 ? 23.730 -4.508 -7.672 1.00 90.06 122 ILE A O 1
ATOM 986 N N . LEU A 1 123 ? 24.265 -3.364 -9.539 1.00 89.81 123 LEU A N 1
ATOM 987 C CA . LEU A 1 123 ? 25.708 -3.621 -9.485 1.00 89.81 123 LEU A CA 1
ATOM 988 C C . LEU A 1 123 ? 26.312 -3.153 -8.157 1.00 89.81 123 LEU A C 1
ATOM 990 O O . LEU A 1 123 ? 26.988 -3.927 -7.479 1.00 89.81 123 LEU A O 1
ATOM 994 N N . PHE A 1 124 ? 26.018 -1.912 -7.764 1.00 87.38 124 PHE A N 1
ATOM 995 C CA . PHE A 1 124 ? 26.498 -1.347 -6.508 1.00 87.38 124 PHE A CA 1
ATOM 996 C C . PHE A 1 124 ? 25.903 -2.054 -5.284 1.00 87.38 124 PHE A C 1
ATOM 998 O O . PHE A 1 124 ? 26.640 -2.447 -4.379 1.00 87.38 124 PHE A O 1
ATOM 1005 N N . ARG A 1 125 ? 24.579 -2.264 -5.265 1.00 87.94 125 ARG A N 1
ATOM 1006 C CA . ARG A 1 125 ? 23.865 -2.931 -4.163 1.00 87.94 125 ARG A CA 1
ATOM 1007 C C . ARG A 1 125 ? 24.411 -4.334 -3.895 1.00 87.94 125 ARG A C 1
ATOM 1009 O O . ARG A 1 125 ? 24.619 -4.697 -2.740 1.00 87.94 125 ARG A O 1
ATOM 1016 N N . ASP A 1 126 ? 24.664 -5.094 -4.959 1.00 89.19 126 ASP A N 1
ATOM 1017 C CA . ASP A 1 126 ? 25.175 -6.467 -4.889 1.00 89.19 126 ASP A CA 1
ATOM 1018 C C . ASP A 1 126 ? 26.713 -6.510 -4.818 1.00 89.19 126 ASP A C 1
ATOM 1020 O O . ASP A 1 126 ? 27.314 -7.572 -4.974 1.00 89.19 126 ASP A O 1
ATOM 1024 N N . LYS A 1 127 ? 27.357 -5.361 -4.555 1.00 89.75 127 LYS A N 1
ATOM 1025 C CA . LYS A 1 127 ? 28.806 -5.199 -4.349 1.00 89.75 127 LYS A CA 1
ATOM 1026 C C . LYS A 1 127 ? 29.657 -5.752 -5.493 1.00 89.75 127 LYS A C 1
ATOM 1028 O O . LYS A 1 127 ? 30.752 -6.252 -5.249 1.00 89.75 127 LYS A O 1
ATOM 1033 N N . TYR A 1 128 ? 29.159 -5.681 -6.728 1.00 90.38 128 TYR A N 1
ATOM 1034 C CA . TYR A 1 128 ? 29.811 -6.266 -7.904 1.00 90.38 128 TYR A CA 1
ATOM 1035 C C . TYR A 1 128 ? 30.158 -7.753 -7.707 1.00 90.38 128 TYR A C 1
ATOM 1037 O O . TYR A 1 128 ? 31.221 -8.217 -8.120 1.00 90.38 128 TYR A O 1
ATOM 1045 N N . GLN A 1 129 ? 29.276 -8.506 -7.040 1.00 91.38 129 GLN A N 1
ATOM 1046 C CA . GLN A 1 129 ? 29.443 -9.935 -6.788 1.00 91.38 129 GLN A CA 1
ATOM 1047 C C . GLN A 1 129 ? 28.263 -10.738 -7.333 1.00 91.38 129 GLN A C 1
ATOM 1049 O O . GLN A 1 129 ? 27.094 -10.405 -7.123 1.00 91.38 129 GLN A O 1
ATOM 1054 N N . CYS A 1 130 ? 28.584 -11.845 -8.005 1.00 93.31 130 CYS A N 1
ATOM 1055 C CA . CYS A 1 130 ? 27.588 -12.782 -8.507 1.00 93.31 130 CYS A CA 1
ATOM 1056 C C . CYS A 1 130 ? 26.838 -13.438 -7.340 1.00 93.31 130 CYS A C 1
ATOM 1058 O O . CYS A 1 130 ? 27.431 -14.086 -6.476 1.00 93.31 130 CYS A O 1
ATOM 1060 N N . GLN A 1 131 ? 25.512 -13.338 -7.356 1.00 91.88 131 GLN A N 1
ATOM 1061 C CA . GLN A 1 131 ? 24.658 -13.880 -6.305 1.00 91.88 131 GLN A CA 1
ATOM 1062 C C . GLN A 1 131 ? 24.476 -15.402 -6.405 1.00 91.88 131 GLN A C 1
ATOM 1064 O O . GLN A 1 131 ? 23.947 -16.000 -5.469 1.00 91.88 131 GLN A O 1
ATOM 1069 N N . ALA A 1 132 ? 24.920 -16.070 -7.479 1.00 90.69 132 ALA A N 1
ATOM 1070 C CA . ALA A 1 132 ? 24.787 -17.523 -7.630 1.00 90.69 132 ALA A CA 1
ATOM 1071 C C . ALA A 1 132 ? 25.610 -18.301 -6.594 1.00 90.69 132 ALA A C 1
ATOM 1073 O O . ALA A 1 132 ? 25.058 -19.073 -5.807 1.00 90.69 132 ALA A O 1
ATOM 1074 N N . LYS A 1 133 ? 26.923 -18.071 -6.539 1.00 86.38 133 LYS A N 1
ATOM 1075 C CA . LYS A 1 133 ? 27.852 -18.790 -5.657 1.00 86.38 133 LYS A CA 1
ATOM 1076 C C . LYS A 1 133 ? 28.825 -17.797 -5.033 1.00 86.38 133 LYS A C 1
ATOM 1078 O O . LYS A 1 133 ? 29.380 -16.969 -5.744 1.00 86.38 133 LYS A O 1
ATOM 1083 N N . LYS A 1 134 ? 29.090 -17.930 -3.728 1.00 81.25 134 LYS A N 1
ATOM 1084 C CA . LYS A 1 134 ? 30.056 -17.072 -3.009 1.00 81.25 134 LYS A CA 1
ATOM 1085 C C . LYS A 1 134 ? 31.474 -17.159 -3.591 1.00 81.25 134 LYS A C 1
ATOM 1087 O O . LYS A 1 134 ? 32.233 -16.209 -3.492 1.00 81.25 134 LYS A O 1
ATOM 1092 N N . THR A 1 135 ? 31.813 -18.292 -4.201 1.00 85.56 135 THR A N 1
ATOM 1093 C CA . THR A 1 135 ? 33.120 -18.571 -4.811 1.00 85.56 135 THR A CA 1
ATOM 1094 C C . THR A 1 135 ? 33.233 -18.112 -6.269 1.00 85.56 135 THR A C 1
ATOM 1096 O O . THR A 1 135 ? 34.281 -18.295 -6.884 1.00 85.56 135 THR A O 1
ATOM 1099 N N . CYS A 1 136 ? 32.178 -17.534 -6.852 1.00 86.06 136 CYS A N 1
ATOM 1100 C CA . CYS A 1 136 ? 32.189 -17.093 -8.244 1.00 86.06 136 CYS A CA 1
ATOM 1101 C C . CYS A 1 136 ? 33.144 -15.905 -8.433 1.00 86.06 136 CYS A C 1
ATOM 1103 O O . CYS A 1 136 ? 32.916 -14.830 -7.883 1.00 86.06 136 CYS A O 1
ATOM 1105 N N . LYS A 1 137 ? 34.181 -16.087 -9.260 1.00 85.75 137 LYS A N 1
ATOM 1106 C CA . LYS A 1 137 ? 35.164 -15.041 -9.600 1.00 85.75 137 LYS A CA 1
ATOM 1107 C C . LYS A 1 137 ? 34.831 -14.271 -10.884 1.00 85.75 137 LYS A C 1
ATOM 1109 O O . LYS A 1 137 ? 35.481 -13.271 -11.172 1.00 85.75 137 LYS A O 1
ATOM 1114 N N . ASN A 1 138 ? 33.838 -14.726 -11.652 1.00 86.44 138 ASN A N 1
ATOM 1115 C CA . ASN A 1 138 ? 33.460 -14.109 -12.920 1.00 86.44 138 ASN A CA 1
ATOM 1116 C C . ASN A 1 138 ? 32.850 -12.712 -12.690 1.00 86.44 138 ASN A C 1
ATOM 1118 O O . ASN A 1 138 ? 31.946 -12.556 -11.864 1.00 86.44 138 ASN A O 1
ATOM 1122 N N . LYS A 1 139 ? 33.362 -11.713 -13.422 1.00 86.69 139 LYS A N 1
ATOM 1123 C CA . LYS A 1 139 ? 32.983 -10.293 -13.317 1.00 86.69 139 LYS A CA 1
ATOM 1124 C C . LYS A 1 139 ? 32.132 -9.788 -14.488 1.00 86.69 139 LYS A C 1
ATOM 1126 O O . LYS A 1 139 ? 31.776 -8.613 -14.521 1.00 86.69 139 LYS A O 1
ATOM 1131 N N . ASN A 1 140 ? 31.801 -10.649 -15.451 1.00 91.81 140 ASN A N 1
ATOM 1132 C CA . ASN A 1 140 ? 30.912 -10.282 -16.549 1.00 91.81 140 ASN A CA 1
ATOM 1133 C C . ASN A 1 140 ? 29.450 -10.442 -16.113 1.00 91.81 140 ASN A C 1
ATOM 1135 O O . ASN A 1 140 ? 28.944 -11.564 -16.080 1.00 91.81 140 ASN A O 1
ATOM 1139 N N . PHE A 1 141 ? 28.801 -9.341 -15.723 1.00 93.31 141 PHE A N 1
ATOM 1140 C CA . PHE A 1 141 ? 27.515 -9.372 -15.023 1.00 93.31 141 PHE A CA 1
ATOM 1141 C C . PHE A 1 141 ? 26.288 -9.021 -15.873 1.00 93.31 141 PHE A C 1
ATOM 1143 O O . PHE A 1 141 ? 26.288 -8.080 -16.672 1.00 93.31 141 PHE A O 1
ATOM 1150 N N . GLU A 1 142 ? 25.183 -9.689 -15.555 1.00 92.38 142 GLU A N 1
ATOM 1151 C CA . GLU A 1 142 ? 23.832 -9.450 -16.049 1.00 92.38 142 GLU A CA 1
ATOM 1152 C C . GLU A 1 142 ? 22.849 -9.318 -14.876 1.00 92.38 142 GLU A C 1
ATOM 1154 O O . GLU A 1 142 ? 23.028 -9.894 -13.799 1.00 92.38 142 GLU A O 1
ATOM 1159 N N . VAL A 1 143 ? 21.817 -8.496 -15.075 1.00 92.50 143 VAL A N 1
ATOM 1160 C CA . VAL A 1 143 ? 20.768 -8.283 -14.074 1.00 92.50 143 VAL A CA 1
ATOM 1161 C C . VAL A 1 143 ? 19.665 -9.292 -14.340 1.00 92.50 143 VAL A C 1
ATOM 1163 O O . VAL A 1 143 ? 18.933 -9.165 -15.317 1.00 92.50 143 VAL A O 1
ATOM 1166 N N . ASN A 1 144 ? 19.551 -10.269 -13.450 1.00 91.62 144 ASN A N 1
ATOM 1167 C CA . ASN A 1 144 ? 18.574 -11.338 -13.543 1.00 91.62 144 ASN A CA 1
ATOM 1168 C C . ASN A 1 144 ? 17.273 -10.973 -12.816 1.00 91.62 144 ASN A C 1
ATOM 1170 O O . ASN A 1 144 ? 17.281 -10.293 -11.785 1.00 91.62 144 ASN A O 1
ATOM 1174 N N . HIS A 1 145 ? 16.155 -11.487 -13.324 1.00 91.44 145 HIS A N 1
ATOM 1175 C CA . HIS A 1 145 ? 14.855 -11.449 -12.660 1.00 91.44 145 HIS A CA 1
ATOM 1176 C C . HIS A 1 145 ? 14.651 -12.711 -11.816 1.00 91.44 145 HIS A C 1
ATOM 1178 O O . HIS A 1 145 ? 14.656 -13.819 -12.342 1.00 91.44 145 HIS A O 1
ATOM 1184 N N . ILE A 1 146 ? 14.416 -12.546 -10.511 1.00 90.25 146 ILE A N 1
ATOM 1185 C CA . ILE A 1 146 ? 14.102 -13.656 -9.594 1.00 90.25 146 ILE A CA 1
ATOM 1186 C C . ILE A 1 146 ? 12.742 -14.266 -9.955 1.00 90.25 146 ILE A C 1
ATOM 1188 O O . ILE A 1 146 ? 12.617 -15.465 -10.175 1.00 90.25 146 ILE A O 1
ATOM 1192 N N . GLU A 1 147 ? 11.713 -13.426 -10.039 1.00 87.44 147 GLU A N 1
ATOM 1193 C CA . GLU A 1 147 ? 10.447 -13.760 -10.684 1.00 87.44 147 GLU A CA 1
ATOM 1194 C C . GLU A 1 147 ? 10.455 -13.170 -12.089 1.00 87.44 147 GLU A C 1
ATOM 1196 O O . GLU A 1 147 ? 10.746 -11.980 -12.245 1.00 87.44 147 GLU A O 1
ATOM 1201 N N . THR A 1 148 ? 10.077 -13.970 -13.089 1.00 83.44 148 THR A N 1
ATOM 1202 C CA . THR A 1 148 ? 10.077 -13.572 -14.506 1.00 83.44 148 THR A CA 1
ATOM 1203 C C . THR A 1 148 ? 9.471 -12.186 -14.739 1.00 83.44 148 THR A C 1
ATOM 1205 O O . THR A 1 148 ? 8.553 -11.749 -14.036 1.00 83.44 148 THR A O 1
ATOM 1208 N N . ARG A 1 149 ? 9.923 -11.492 -15.787 1.00 79.12 149 ARG A N 1
ATOM 1209 C CA . ARG A 1 149 ? 9.412 -10.156 -16.133 1.00 79.12 149 ARG A CA 1
ATOM 1210 C C . ARG A 1 149 ? 7.889 -10.128 -16.329 1.00 79.12 149 ARG A C 1
ATOM 1212 O O . ARG A 1 149 ? 7.270 -9.106 -16.032 1.00 79.12 149 ARG A O 1
ATOM 1219 N N . MET A 1 150 ? 7.296 -11.242 -16.762 1.00 75.50 150 MET A N 1
ATOM 1220 C CA . MET A 1 150 ? 5.848 -11.402 -16.910 1.00 75.50 150 MET A CA 1
ATOM 1221 C C . MET A 1 150 ? 5.092 -11.305 -15.577 1.00 75.50 150 MET A C 1
ATOM 1223 O O . MET A 1 150 ? 4.004 -10.732 -15.538 1.00 75.50 150 MET A O 1
ATOM 1227 N N . THR A 1 151 ? 5.655 -11.832 -14.485 1.00 78.19 151 THR A N 1
ATOM 1228 C CA . THR A 1 151 ? 4.972 -11.945 -13.184 1.00 78.19 151 THR A CA 1
ATOM 1229 C C . THR A 1 151 ? 5.493 -10.960 -12.127 1.00 78.19 151 THR A C 1
ATOM 1231 O O . THR A 1 151 ? 4.696 -10.396 -11.374 1.00 78.19 151 THR A O 1
ATOM 1234 N N . GLY A 1 152 ? 6.803 -10.693 -12.080 1.00 73.12 152 GLY A N 1
ATOM 1235 C CA . GLY A 1 152 ? 7.461 -9.969 -10.980 1.00 73.12 152 GLY A CA 1
ATOM 1236 C C . GLY A 1 152 ? 7.818 -8.499 -11.241 1.00 73.12 152 GLY A C 1
ATOM 1237 O O . GLY A 1 152 ? 7.941 -7.709 -10.289 1.00 73.12 152 GLY A O 1
ATOM 1238 N N . GLY A 1 153 ? 7.937 -8.106 -12.516 1.00 83.56 153 GLY A N 1
ATOM 1239 C CA . GLY A 1 153 ? 8.341 -6.765 -12.968 1.00 83.56 153 GLY A CA 1
ATOM 1240 C C . GLY A 1 153 ? 9.784 -6.365 -12.598 1.00 83.56 153 GLY A C 1
ATOM 1241 O O . GLY A 1 153 ? 10.544 -7.155 -12.050 1.00 83.56 153 GLY A O 1
ATOM 1242 N N . ASN A 1 154 ? 10.158 -5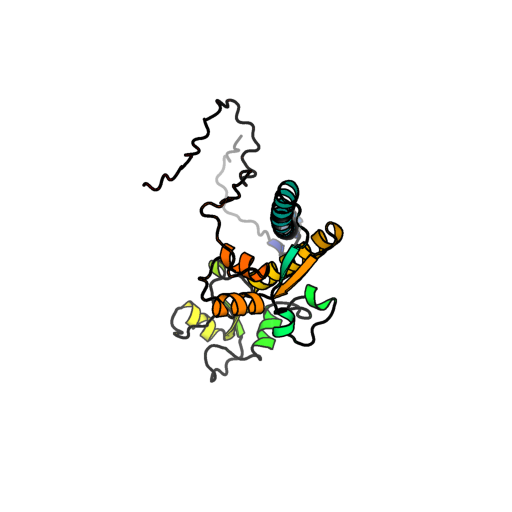.105 -12.852 1.00 84.25 154 ASN A N 1
ATOM 1243 C CA . ASN A 1 154 ? 11.538 -4.595 -12.694 1.00 84.25 154 ASN A CA 1
ATOM 1244 C C . ASN A 1 154 ? 11.799 -3.904 -11.342 1.00 84.25 154 ASN A C 1
ATOM 1246 O O . ASN A 1 154 ? 12.583 -2.966 -11.262 1.00 84.25 154 ASN A O 1
ATOM 1250 N N . ALA A 1 155 ? 11.083 -4.273 -10.279 1.00 84.19 155 ALA A N 1
ATOM 1251 C CA . ALA A 1 155 ? 11.372 -3.685 -8.971 1.00 84.19 155 ALA A CA 1
ATOM 1252 C C . ALA A 1 155 ? 12.738 -4.193 -8.475 1.00 84.19 155 ALA A C 1
ATOM 1254 O O . ALA A 1 155 ? 12.964 -5.395 -8.588 1.00 84.19 155 ALA A O 1
ATOM 1255 N N . PRO A 1 156 ? 13.607 -3.357 -7.877 1.00 87.12 156 PRO A N 1
ATOM 1256 C CA . PRO A 1 156 ? 14.938 -3.801 -7.467 1.00 87.12 156 PRO A CA 1
ATOM 1257 C C . PRO A 1 156 ? 14.945 -5.021 -6.542 1.00 87.12 156 PRO A C 1
ATOM 1259 O O . PRO A 1 156 ? 15.808 -5.880 -6.663 1.00 87.12 156 PRO A O 1
ATOM 1262 N N . ASN A 1 157 ? 13.941 -5.172 -5.674 1.00 87.25 157 ASN A N 1
ATOM 1263 C CA . ASN A 1 157 ? 13.787 -6.356 -4.817 1.00 87.25 157 ASN A CA 1
ATOM 1264 C C . ASN A 1 157 ? 13.511 -7.679 -5.570 1.00 87.25 157 ASN A C 1
ATOM 1266 O O . ASN A 1 157 ? 13.551 -8.737 -4.948 1.00 87.25 157 ASN A O 1
ATOM 1270 N N . ASN A 1 158 ? 13.181 -7.613 -6.864 1.00 90.50 158 ASN A N 1
ATOM 1271 C CA . ASN A 1 158 ? 12.998 -8.745 -7.776 1.00 90.50 158 ASN A CA 1
ATOM 1272 C C . ASN A 1 158 ? 14.220 -8.993 -8.670 1.00 90.50 158 ASN A C 1
ATOM 1274 O O . ASN A 1 158 ? 14.192 -9.889 -9.506 1.00 90.50 158 ASN A O 1
ATOM 1278 N N . LEU A 1 159 ? 15.257 -8.168 -8.546 1.00 91.94 159 LEU A N 1
ATOM 1279 C CA . LEU A 1 159 ? 16.446 -8.245 -9.377 1.00 91.94 159 LEU A CA 1
ATOM 1280 C C . LEU A 1 159 ? 17.634 -8.686 -8.534 1.00 91.94 159 LEU A C 1
ATOM 1282 O O . LEU A 1 159 ? 17.759 -8.272 -7.377 1.00 91.94 159 LEU A O 1
ATOM 1286 N N . ASN A 1 160 ? 18.518 -9.478 -9.120 1.00 92.75 160 ASN A N 1
ATOM 1287 C CA . ASN A 1 160 ? 19.801 -9.861 -8.543 1.00 92.75 160 ASN A CA 1
ATOM 1288 C C . ASN A 1 160 ? 20.896 -9.862 -9.613 1.00 92.75 160 ASN A C 1
ATOM 1290 O O . ASN A 1 160 ? 20.629 -10.024 -10.803 1.00 92.75 160 ASN A O 1
ATOM 1294 N N . LEU A 1 161 ? 22.136 -9.665 -9.183 1.00 94.56 161 LEU A N 1
ATOM 1295 C CA . LEU A 1 161 ? 23.291 -9.674 -10.067 1.00 94.56 161 LEU A CA 1
ATOM 1296 C C . LEU A 1 161 ? 23.821 -11.101 -10.258 1.00 94.56 161 LEU A C 1
ATOM 1298 O O . LEU A 1 161 ? 24.215 -11.750 -9.287 1.00 94.56 161 LEU A O 1
ATOM 1302 N N . LEU A 1 162 ? 23.878 -11.588 -11.497 1.00 94.44 162 LEU A N 1
ATOM 1303 C CA . LEU A 1 162 ? 24.509 -12.865 -11.858 1.00 94.44 162 LEU A CA 1
ATOM 1304 C C . LEU A 1 162 ? 25.621 -12.622 -12.876 1.00 94.44 162 LEU A C 1
ATOM 1306 O O . LEU A 1 162 ? 25.569 -11.647 -13.616 1.00 94.44 162 LEU A O 1
ATOM 1310 N N . CYS A 1 163 ? 26.640 -13.482 -12.928 1.00 94.12 163 CYS A N 1
ATOM 1311 C CA . CYS A 1 163 ? 27.524 -13.479 -14.093 1.00 94.12 163 CYS A CA 1
ATOM 1312 C C . CYS A 1 163 ? 26.813 -14.120 -15.292 1.00 94.12 163 CYS A C 1
ATOM 1314 O O . CYS A 1 163 ? 25.882 -14.900 -15.094 1.00 94.12 163 CYS A O 1
ATOM 1316 N N . LYS A 1 164 ? 27.269 -13.834 -16.512 1.00 93.06 164 LYS A N 1
ATOM 1317 C CA . LYS A 1 164 ? 26.659 -14.329 -17.756 1.00 93.06 164 LYS A CA 1
ATOM 1318 C C . LYS A 1 164 ? 26.455 -15.852 -17.769 1.00 93.06 164 LYS A C 1
ATOM 1320 O O . LYS A 1 164 ? 25.379 -16.328 -18.103 1.00 93.06 164 LYS A O 1
ATOM 1325 N N . GLU A 1 165 ? 27.452 -16.608 -17.314 1.00 92.69 165 GLU A N 1
ATOM 1326 C CA . GLU A 1 165 ? 27.372 -18.074 -17.199 1.00 92.69 165 GLU A CA 1
ATOM 1327 C C . GLU A 1 165 ? 26.259 -18.512 -16.241 1.00 92.69 165 GLU A C 1
ATOM 1329 O O . GLU A 1 165 ? 25.375 -19.276 -16.611 1.00 92.69 165 GLU A O 1
ATOM 1334 N N . HIS A 1 166 ? 26.243 -17.975 -15.017 1.00 93.25 166 HIS A N 1
ATOM 1335 C CA . HIS A 1 166 ? 25.227 -18.336 -14.030 1.00 93.25 166 HIS A CA 1
ATOM 1336 C C . HIS A 1 166 ? 23.832 -17.799 -14.383 1.00 93.25 166 HIS A C 1
ATOM 1338 O O . HIS A 1 166 ? 22.840 -18.370 -13.936 1.00 93.25 166 HIS A O 1
ATOM 1344 N N . HIS A 1 167 ? 23.741 -16.708 -15.147 1.00 93.06 167 HIS A N 1
ATOM 1345 C CA . HIS A 1 167 ? 22.484 -16.210 -15.702 1.00 93.06 167 HIS A CA 1
ATOM 1346 C C . HIS A 1 167 ? 21.914 -17.208 -16.718 1.00 93.06 167 HIS A C 1
ATOM 1348 O O . HIS A 1 167 ? 20.733 -17.562 -16.643 1.00 93.06 167 HIS A O 1
ATOM 1354 N N . GLN A 1 168 ? 22.765 -17.723 -17.611 1.00 91.62 168 GLN A N 1
ATOM 1355 C CA . GLN A 1 168 ? 22.382 -18.769 -18.555 1.00 91.62 168 GLN A CA 1
ATOM 1356 C C . GLN A 1 168 ? 21.988 -20.056 -17.825 1.00 91.62 168 GLN A C 1
ATOM 1358 O O . GLN A 1 168 ? 20.895 -20.563 -18.045 1.00 91.62 168 GLN A O 1
ATOM 1363 N N . ASP A 1 169 ? 22.802 -20.528 -16.876 1.00 91.69 169 ASP A N 1
ATOM 1364 C CA . ASP A 1 169 ? 22.490 -21.729 -16.090 1.00 91.69 169 ASP A CA 1
ATOM 1365 C C . ASP A 1 169 ? 21.174 -21.598 -15.313 1.00 91.69 169 ASP A C 1
ATOM 1367 O O . ASP A 1 169 ? 20.463 -22.585 -15.120 1.00 91.69 169 ASP A O 1
ATOM 1371 N N . TYR A 1 170 ? 20.850 -20.396 -14.830 1.00 89.12 170 TYR A N 1
ATOM 1372 C CA . TYR A 1 170 ? 19.580 -20.125 -14.161 1.00 89.12 170 TYR A CA 1
ATOM 1373 C C . TYR A 1 170 ? 18.399 -20.191 -15.127 1.00 89.12 170 TYR A C 1
ATOM 1375 O O . TYR A 1 170 ? 17.381 -20.800 -14.800 1.00 89.12 170 TYR A O 1
ATOM 1383 N N . THR A 1 171 ? 18.557 -19.628 -16.324 1.00 85.94 171 THR A N 1
ATOM 1384 C CA . THR A 1 171 ? 17.540 -19.657 -17.386 1.00 85.94 171 THR A CA 1
ATOM 1385 C C . THR A 1 171 ? 17.311 -21.078 -17.908 1.00 85.94 171 THR A C 1
ATOM 1387 O O . THR A 1 171 ? 16.169 -21.490 -18.088 1.00 85.94 171 THR A O 1
ATOM 1390 N N . ASP A 1 172 ? 18.384 -21.858 -18.050 1.00 88.25 172 ASP A N 1
ATOM 1391 C CA . ASP A 1 172 ? 18.363 -23.258 -18.489 1.00 88.25 172 ASP A CA 1
ATOM 1392 C C . ASP A 1 172 ? 17.879 -24.232 -17.395 1.00 88.25 172 ASP A C 1
ATOM 1394 O O . ASP A 1 172 ? 17.794 -25.438 -17.625 1.00 88.25 172 ASP A O 1
ATOM 1398 N N . GLY A 1 173 ? 17.630 -23.756 -16.169 1.00 85.44 173 GLY A N 1
ATOM 1399 C CA . GLY A 1 173 ? 17.250 -24.600 -15.030 1.00 85.44 173 GLY A CA 1
ATOM 1400 C C . GLY A 1 173 ? 18.382 -25.470 -14.456 1.00 85.44 173 GLY A C 1
ATOM 1401 O O . GLY A 1 173 ? 18.146 -26.268 -13.546 1.00 85.44 173 GLY A O 1
ATOM 1402 N N . LYS A 1 174 ? 19.621 -25.304 -14.932 1.00 88.50 174 LYS A N 1
ATOM 1403 C CA . LYS A 1 174 ? 20.823 -25.997 -14.430 1.00 88.50 174 LYS A CA 1
ATOM 1404 C C . LYS A 1 174 ? 21.232 -25.484 -13.046 1.00 88.50 174 LYS A C 1
ATOM 1406 O O . LYS A 1 174 ? 21.692 -26.252 -12.195 1.00 88.50 174 LYS A O 1
ATOM 1411 N N . LEU A 1 175 ? 21.029 -24.191 -12.778 1.00 87.75 175 LEU A N 1
ATOM 1412 C CA . LEU A 1 175 ? 21.296 -23.592 -11.473 1.00 87.75 175 LEU A CA 1
ATOM 1413 C C . LEU A 1 175 ? 20.149 -23.891 -10.496 1.00 87.75 175 LEU A C 1
ATOM 1415 O O . LEU A 1 175 ? 19.140 -23.194 -10.451 1.00 87.75 175 LEU A O 1
ATOM 1419 N N . LYS A 1 176 ? 20.351 -24.872 -9.610 1.00 84.19 176 LYS A N 1
ATOM 1420 C CA . LYS A 1 176 ? 19.364 -25.270 -8.581 1.00 84.19 176 LYS A CA 1
ATOM 1421 C C . LYS A 1 176 ? 19.146 -24.241 -7.459 1.00 84.19 176 LYS A C 1
ATOM 1423 O O . LYS A 1 176 ? 18.332 -24.466 -6.561 1.00 84.19 176 LYS A O 1
ATOM 1428 N N . LYS A 1 177 ? 19.874 -23.119 -7.462 1.00 85.25 177 LYS A N 1
ATOM 1429 C CA . LYS A 1 177 ? 19.743 -22.090 -6.427 1.00 85.25 177 LYS A CA 1
ATOM 1430 C C . LYS A 1 177 ? 18.429 -21.336 -6.596 1.00 85.25 177 LYS A C 1
ATOM 1432 O O . LYS A 1 177 ? 18.225 -20.634 -7.580 1.00 85.25 177 LYS A O 1
ATOM 1437 N N . LYS A 1 178 ? 17.570 -21.412 -5.581 1.00 84.56 178 LYS A N 1
ATOM 1438 C CA . LYS A 1 178 ? 16.345 -20.613 -5.514 1.00 84.56 178 LYS A CA 1
ATOM 1439 C C . LYS A 1 178 ? 16.652 -19.254 -4.900 1.00 84.56 178 LYS A C 1
ATOM 1441 O O . LYS A 1 178 ? 16.948 -19.153 -3.711 1.00 84.56 178 LYS A O 1
ATOM 1446 N N . PHE A 1 179 ? 16.589 -18.210 -5.717 1.00 88.38 179 PHE A N 1
ATOM 1447 C CA . PHE A 1 179 ? 16.590 -16.843 -5.216 1.00 88.38 179 PHE A CA 1
ATOM 1448 C C . PHE A 1 179 ? 15.225 -16.520 -4.617 1.00 88.38 179 PHE A C 1
ATOM 1450 O O . PHE A 1 179 ? 14.191 -16.887 -5.170 1.00 88.38 179 PHE A O 1
ATOM 1457 N N . VAL A 1 180 ? 15.227 -15.837 -3.477 1.00 85.38 180 VAL A N 1
ATOM 1458 C CA . VAL A 1 180 ? 14.002 -15.390 -2.817 1.00 85.38 180 VAL A CA 1
ATOM 1459 C C . VAL A 1 180 ? 13.864 -13.899 -3.056 1.00 85.38 180 VAL A C 1
ATOM 1461 O O . VAL A 1 180 ? 14.784 -13.127 -2.783 1.00 85.38 180 VAL A O 1
ATOM 1464 N N . ARG A 1 181 ? 12.709 -13.494 -3.583 1.00 84.38 181 ARG A N 1
ATOM 1465 C CA . ARG A 1 181 ? 12.384 -12.085 -3.774 1.00 84.38 181 ARG A CA 1
ATOM 1466 C C . ARG A 1 181 ? 12.346 -11.380 -2.417 1.00 84.38 181 ARG A C 1
ATOM 1468 O O . ARG A 1 181 ? 11.692 -11.852 -1.490 1.00 84.38 181 ARG A O 1
ATOM 1475 N N . GLY A 1 182 ? 13.003 -10.226 -2.311 1.00 75.00 182 GLY A N 1
ATOM 1476 C CA . GLY A 1 182 ? 12.943 -9.412 -1.095 1.00 75.00 182 GLY A CA 1
ATOM 1477 C C . GLY A 1 182 ? 11.528 -8.879 -0.832 1.00 75.00 182 GLY A C 1
ATOM 1478 O O . GLY A 1 182 ? 10.761 -8.655 -1.774 1.00 75.00 182 GLY A O 1
ATOM 1479 N N . GLU A 1 183 ? 11.177 -8.624 0.432 1.00 70.56 183 GLU A N 1
ATOM 1480 C CA . GLU A 1 183 ? 9.820 -8.199 0.804 1.00 70.56 183 GLU A CA 1
ATOM 1481 C C . GLU A 1 183 ? 9.339 -6.979 -0.003 1.00 70.56 183 GLU A C 1
ATOM 1483 O O . GLU A 1 183 ? 10.046 -5.980 -0.190 1.00 70.56 183 GLU A O 1
ATOM 1488 N N . SER A 1 184 ? 8.103 -7.054 -0.510 1.00 70.12 184 SER A N 1
ATOM 1489 C CA . SER A 1 184 ? 7.466 -5.921 -1.175 1.00 70.12 184 SER A CA 1
ATOM 1490 C C . SER A 1 184 ? 6.599 -5.151 -0.197 1.00 70.12 184 SER A C 1
ATOM 1492 O O . SER A 1 184 ? 5.502 -5.572 0.156 1.00 70.12 184 SER A O 1
ATOM 1494 N N . TYR A 1 185 ? 7.040 -3.947 0.146 1.00 67.19 185 TYR A N 1
ATOM 1495 C CA . TYR A 1 185 ? 6.282 -3.081 1.040 1.00 67.19 185 TYR A CA 1
ATOM 1496 C C . TYR A 1 185 ? 5.246 -2.188 0.345 1.00 67.19 185 TYR A C 1
ATOM 1498 O O . TYR A 1 185 ? 4.628 -1.318 0.962 1.00 67.19 185 TYR A O 1
ATOM 1506 N N . LYS A 1 186 ? 5.042 -2.370 -0.969 1.00 66.31 186 LYS A N 1
ATOM 1507 C CA . LYS A 1 186 ? 4.190 -1.494 -1.793 1.00 66.31 186 LYS A CA 1
ATOM 1508 C C . LYS A 1 186 ? 2.782 -1.340 -1.214 1.00 66.31 186 LYS A C 1
ATOM 1510 O O . LYS A 1 186 ? 2.208 -0.253 -1.303 1.00 66.31 186 LYS A O 1
ATOM 1515 N N . HIS A 1 187 ? 2.229 -2.412 -0.647 1.00 63.47 187 HIS A N 1
ATOM 1516 C CA . HIS A 1 187 ? 0.895 -2.399 -0.060 1.00 63.47 187 HIS A CA 1
ATOM 1517 C C . HIS A 1 187 ? 0.863 -1.647 1.276 1.00 63.47 187 HIS A C 1
ATOM 1519 O O . HIS A 1 187 ? 0.024 -0.762 1.449 1.00 63.47 187 HIS A O 1
ATOM 1525 N N . GLN A 1 188 ? 1.790 -1.935 2.194 1.00 68.50 188 GLN A N 1
ATOM 1526 C CA . GLN A 1 188 ? 1.854 -1.261 3.492 1.00 68.50 188 GLN A CA 1
ATOM 1527 C C . GLN A 1 188 ? 2.148 0.238 3.319 1.00 68.50 188 GLN A C 1
ATOM 1529 O O . GLN A 1 188 ? 1.420 1.062 3.870 1.00 68.50 188 GLN A O 1
ATOM 1534 N N . THR A 1 189 ? 3.112 0.616 2.466 1.00 69.12 189 THR A N 1
ATOM 1535 C CA . THR A 1 189 ? 3.391 2.028 2.143 1.00 69.12 189 THR A CA 1
ATOM 1536 C C . THR A 1 189 ? 2.149 2.718 1.584 1.00 69.12 189 THR A C 1
ATOM 1538 O O . THR A 1 189 ? 1.806 3.818 2.008 1.00 69.12 189 THR A O 1
ATOM 1541 N N . PHE A 1 190 ? 1.425 2.063 0.667 1.00 69.69 190 PHE A N 1
ATOM 1542 C CA . PHE A 1 190 ? 0.180 2.605 0.125 1.00 69.69 190 PHE A CA 1
ATOM 1543 C C . PHE A 1 190 ? -0.867 2.849 1.219 1.00 69.69 190 PHE A C 1
ATOM 1545 O O . PHE A 1 190 ? -1.476 3.920 1.242 1.00 69.69 190 PHE A O 1
ATOM 1552 N N . MET A 1 191 ? -1.089 1.869 2.101 1.00 71.56 191 MET A N 1
ATOM 1553 C CA . MET A 1 191 ? -2.071 1.975 3.182 1.00 71.56 191 MET A CA 1
ATOM 1554 C C . MET A 1 191 ? -1.703 3.093 4.158 1.00 71.56 191 MET A C 1
ATOM 1556 O O . MET A 1 191 ? -2.581 3.857 4.552 1.00 71.56 191 MET A O 1
ATOM 1560 N N . ASN A 1 192 ? -0.417 3.253 4.471 1.00 73.06 192 ASN A N 1
ATOM 1561 C CA . ASN A 1 192 ? 0.069 4.308 5.360 1.00 73.06 192 ASN A CA 1
ATOM 1562 C C . ASN A 1 192 ? -0.141 5.692 4.754 1.00 73.06 192 ASN A C 1
ATOM 1564 O O . ASN A 1 192 ? -0.736 6.554 5.397 1.00 73.06 192 ASN A O 1
ATOM 1568 N N . THR A 1 193 ? 0.267 5.895 3.496 1.00 74.88 193 THR A N 1
ATOM 1569 C CA . THR A 1 193 ? 0.036 7.168 2.798 1.00 74.88 193 THR A CA 1
ATOM 1570 C C . THR A 1 193 ? -1.458 7.493 2.706 1.00 74.88 193 THR A C 1
ATOM 1572 O O . THR A 1 193 ? -1.848 8.647 2.872 1.00 74.88 193 THR A O 1
ATOM 1575 N N . MET A 1 194 ? -2.305 6.489 2.450 1.00 79.56 194 MET A N 1
ATOM 1576 C CA . MET A 1 194 ? -3.756 6.672 2.357 1.00 79.56 194 MET A CA 1
ATOM 1577 C C . MET A 1 194 ? -4.371 7.063 3.708 1.00 79.56 194 MET A C 1
ATOM 1579 O O . MET A 1 194 ? -5.100 8.047 3.754 1.00 79.56 194 MET A O 1
ATOM 1583 N N . ARG A 1 195 ? -4.028 6.364 4.799 1.00 80.50 195 ARG A N 1
ATOM 1584 C CA . ARG A 1 195 ? -4.510 6.663 6.162 1.00 80.50 195 ARG A CA 1
ATOM 1585 C C . ARG A 1 195 ? -4.090 8.056 6.632 1.00 80.50 195 ARG A C 1
ATOM 1587 O O . ARG A 1 195 ? -4.917 8.788 7.162 1.00 80.50 195 ARG A O 1
ATOM 1594 N N . TRP A 1 196 ? -2.848 8.461 6.358 1.00 81.50 196 TRP A N 1
ATOM 1595 C CA . TRP A 1 196 ? -2.371 9.818 6.649 1.00 81.50 196 TRP A CA 1
ATOM 1596 C C . TRP A 1 196 ? -3.130 10.891 5.874 1.00 81.50 196 TRP A C 1
ATOM 1598 O O . TRP A 1 196 ? -3.493 11.923 6.437 1.00 81.50 196 TRP A O 1
ATOM 1608 N N . LYS A 1 197 ? -3.377 10.655 4.581 1.00 82.94 197 LYS A N 1
ATOM 1609 C CA . LYS A 1 197 ? -4.181 11.566 3.766 1.00 82.94 197 LYS A CA 1
ATOM 1610 C C . LYS A 1 197 ? -5.610 11.666 4.304 1.00 82.94 197 LYS A C 1
ATOM 1612 O O . LYS A 1 197 ? -6.098 12.776 4.475 1.00 82.94 197 LYS A O 1
ATOM 1617 N N . LEU A 1 198 ? -6.234 10.531 4.617 1.00 85.19 198 LEU A N 1
ATOM 1618 C CA . LEU A 1 198 ? -7.575 10.470 5.192 1.00 85.19 198 LEU A CA 1
ATOM 1619 C C . LEU A 1 198 ? -7.656 11.241 6.518 1.00 85.19 198 LEU A C 1
ATOM 1621 O O . LEU A 1 198 ? -8.564 12.044 6.692 1.00 85.19 198 LEU A O 1
ATOM 1625 N N . PHE A 1 199 ? -6.684 11.059 7.418 1.00 88.25 199 PHE A N 1
ATOM 1626 C CA . PHE A 1 199 ? -6.604 11.806 8.676 1.00 88.25 199 PHE A CA 1
ATOM 1627 C C . PHE A 1 199 ? -6.530 13.317 8.447 1.00 88.25 199 PHE A C 1
ATOM 1629 O O . PHE A 1 199 ? -7.311 14.056 9.037 1.00 88.25 199 PHE A O 1
ATOM 1636 N N . LYS A 1 200 ? -5.643 13.781 7.554 1.00 87.31 200 LYS A N 1
ATOM 1637 C CA . LYS A 1 200 ? -5.531 15.211 7.220 1.00 87.31 200 LYS A CA 1
ATOM 1638 C C . LYS A 1 200 ? -6.837 15.769 6.652 1.00 87.31 200 LYS A C 1
ATOM 1640 O O . LYS A 1 200 ? -7.271 16.835 7.069 1.00 87.31 200 LYS A O 1
ATOM 1645 N N . GLU A 1 201 ? -7.462 15.042 5.724 1.00 89.12 201 GLU A N 1
ATOM 1646 C CA . GLU A 1 201 ? -8.730 15.444 5.103 1.00 89.12 201 GLU A CA 1
ATOM 1647 C C . GLU A 1 201 ? -9.879 15.510 6.115 1.00 89.12 201 GLU A C 1
ATOM 1649 O O . GLU A 1 201 ? -10.720 16.397 6.011 1.00 89.12 201 GLU A O 1
ATOM 1654 N N . LEU A 1 202 ? -9.935 14.586 7.077 1.00 90.62 202 LEU A N 1
ATOM 1655 C CA . LEU A 1 202 ? -10.986 14.571 8.091 1.00 90.62 202 LEU A CA 1
ATOM 1656 C C . LEU A 1 202 ? -10.733 15.595 9.199 1.00 90.62 202 LEU A C 1
ATOM 1658 O O . LEU A 1 202 ? -11.695 16.177 9.687 1.00 90.62 202 LEU A O 1
ATOM 1662 N N . LYS A 1 203 ? -9.470 15.856 9.568 1.00 91.25 203 LYS A N 1
ATOM 1663 C CA . LYS A 1 203 ? -9.109 16.852 10.596 1.00 91.25 203 LYS A CA 1
ATOM 1664 C C . LYS A 1 203 ? -9.539 18.267 10.201 1.00 91.25 203 LYS A C 1
ATOM 1666 O O . LYS A 1 203 ? -9.791 19.090 11.066 1.00 91.25 203 LYS A O 1
ATOM 1671 N N . ALA A 1 204 ? -9.654 18.531 8.900 1.00 90.94 204 ALA A N 1
ATOM 1672 C CA . ALA A 1 204 ? -10.194 19.781 8.374 1.00 90.94 204 ALA A CA 1
ATOM 1673 C C . ALA A 1 204 ? -11.732 19.889 8.462 1.00 90.94 204 ALA A C 1
ATOM 1675 O O . ALA A 1 204 ? -12.272 20.953 8.191 1.00 90.94 204 ALA A O 1
ATOM 1676 N N . ILE A 1 205 ? -12.440 18.797 8.773 1.00 90.25 205 ILE A N 1
ATOM 1677 C CA . ILE A 1 205 ? -13.912 18.714 8.727 1.00 90.25 205 ILE A CA 1
ATOM 1678 C C . ILE A 1 205 ? -14.495 18.481 10.117 1.00 90.25 205 ILE A C 1
ATOM 1680 O O . ILE A 1 205 ? -15.513 19.074 10.455 1.00 90.25 205 ILE A O 1
ATOM 1684 N N . TYR A 1 206 ? -13.872 17.608 10.911 1.00 90.50 206 TYR A N 1
ATOM 1685 C CA . TYR A 1 206 ? -14.343 17.264 12.246 1.00 90.50 206 TYR A CA 1
ATOM 1686 C C . TYR A 1 206 ? -13.317 17.694 13.301 1.00 90.50 206 TYR A C 1
ATOM 1688 O O . TYR A 1 206 ? -12.125 17.425 13.130 1.00 90.50 206 TYR A O 1
ATOM 1696 N N . PRO A 1 207 ? -13.765 18.309 14.410 1.00 86.75 207 PRO A N 1
ATOM 1697 C CA . PRO A 1 207 ? -12.871 18.902 15.403 1.00 86.75 207 PRO A CA 1
ATOM 1698 C C . PRO A 1 207 ? -12.122 17.857 16.243 1.00 86.75 207 PRO A C 1
ATOM 1700 O O . PRO A 1 207 ? -10.968 18.070 16.608 1.00 86.75 207 PRO A O 1
ATOM 1703 N N . ASN A 1 208 ? -12.744 16.708 16.530 1.00 92.50 208 ASN A N 1
ATOM 1704 C CA . ASN A 1 208 ? -12.202 15.708 17.450 1.00 92.50 208 ASN A CA 1
ATOM 1705 C C . ASN A 1 208 ? -11.775 14.427 16.720 1.00 92.50 208 ASN A C 1
ATOM 1707 O O . ASN A 1 208 ? -12.519 13.444 16.633 1.00 92.50 208 ASN A O 1
ATOM 1711 N N . ILE A 1 209 ? -10.556 14.450 16.178 1.00 92.25 209 ILE A N 1
ATOM 1712 C CA . ILE A 1 209 ? -9.955 13.303 15.494 1.00 92.25 209 ILE A CA 1
ATOM 1713 C C . ILE A 1 209 ? -8.618 12.947 16.124 1.00 92.25 209 ILE A C 1
ATOM 1715 O O . ILE A 1 209 ? -7.714 13.779 16.202 1.00 92.25 209 ILE A O 1
ATOM 1719 N N . SER A 1 210 ? -8.460 11.674 16.478 1.00 89.44 210 SER A N 1
ATOM 1720 C CA . SER A 1 210 ? -7.205 11.130 16.992 1.00 89.44 210 SER A CA 1
ATOM 1721 C C . SER A 1 210 ? -6.664 9.993 16.130 1.00 89.44 210 SER A C 1
ATOM 1723 O O . SER A 1 210 ? -7.385 9.334 15.378 1.00 89.44 210 SER A O 1
ATOM 1725 N N . LEU A 1 211 ? -5.364 9.748 16.263 1.00 87.88 211 LEU A N 1
ATOM 1726 C CA . LEU A 1 211 ? -4.680 8.622 15.643 1.00 87.88 211 LEU A CA 1
ATOM 1727 C C . LEU A 1 211 ? -4.480 7.498 16.656 1.00 87.88 211 LEU A C 1
ATOM 1729 O O . LEU A 1 211 ? -4.331 7.744 17.849 1.00 87.88 211 LEU A O 1
ATOM 1733 N N . THR A 1 212 ? -4.442 6.267 16.163 1.00 85.06 212 THR A N 1
ATOM 1734 C CA . THR A 1 212 ? -3.969 5.104 16.919 1.00 85.06 212 THR A CA 1
ATOM 1735 C C . THR A 1 212 ? -3.060 4.257 16.042 1.00 85.06 212 THR A C 1
ATOM 1737 O O . THR A 1 212 ? -3.051 4.413 14.821 1.00 85.06 212 THR A O 1
ATOM 1740 N N . TYR A 1 213 ? -2.297 3.356 16.648 1.00 81.50 213 TYR A N 1
ATOM 1741 C CA . TYR A 1 213 ? -1.363 2.494 15.936 1.00 81.50 213 TYR A CA 1
ATOM 1742 C C . TYR A 1 213 ? -1.839 1.046 15.928 1.00 81.50 213 TYR A C 1
ATOM 1744 O O . TYR A 1 213 ? -2.337 0.539 16.932 1.00 81.50 213 TYR A O 1
ATOM 1752 N N . GLY A 1 214 ? -1.603 0.342 14.820 1.00 79.19 214 GLY A N 1
ATOM 1753 C CA . GLY A 1 214 ? -2.044 -1.050 14.673 1.00 79.19 214 GLY A CA 1
ATOM 1754 C C . GLY A 1 214 ? -1.509 -2.014 15.743 1.00 79.19 214 GLY A C 1
ATOM 1755 O O . GLY A 1 214 ? -2.198 -2.968 16.109 1.00 79.19 214 GLY A O 1
ATOM 1756 N N . TYR A 1 215 ? -0.316 -1.766 16.304 1.00 80.06 215 TYR A N 1
ATOM 1757 C CA . TYR A 1 215 ? 0.202 -2.592 17.404 1.00 80.06 215 TYR A CA 1
ATOM 1758 C C . TYR A 1 215 ? -0.632 -2.432 18.685 1.00 80.06 215 TYR A C 1
ATOM 1760 O O . TYR A 1 215 ? -0.890 -3.428 19.356 1.00 80.06 215 TYR A O 1
ATOM 1768 N N . ILE A 1 216 ? -1.127 -1.222 18.976 1.00 80.31 216 ILE A N 1
ATOM 1769 C CA . ILE A 1 216 ? -2.004 -0.946 20.125 1.00 80.31 216 ILE A CA 1
ATOM 1770 C C . ILE A 1 216 ? -3.306 -1.725 19.954 1.00 80.31 216 ILE A C 1
ATOM 1772 O O . ILE A 1 216 ? -3.705 -2.467 20.850 1.00 80.31 216 ILE A O 1
ATOM 1776 N N . THR A 1 217 ? -3.919 -1.649 18.768 1.00 84.75 217 THR A N 1
ATOM 1777 C CA . THR A 1 217 ? -5.120 -2.429 18.431 1.00 84.75 217 THR A CA 1
ATOM 1778 C C . THR A 1 217 ? -4.888 -3.926 18.630 1.00 84.75 217 THR A C 1
ATOM 1780 O O . THR A 1 217 ? -5.722 -4.609 19.221 1.00 84.75 217 THR A O 1
ATOM 1783 N N . SER A 1 218 ? -3.734 -4.444 18.193 1.00 82.38 218 SER A N 1
ATOM 1784 C CA . SER A 1 218 ? -3.388 -5.855 18.373 1.00 82.38 218 SER A CA 1
ATOM 1785 C C . SER A 1 218 ? -3.230 -6.248 19.843 1.00 82.38 218 SER A C 1
ATOM 1787 O O . SER A 1 218 ? -3.652 -7.345 20.209 1.00 82.38 218 SER A O 1
ATOM 1789 N N . ILE A 1 219 ? -2.611 -5.403 20.671 1.00 85.88 219 ILE A N 1
ATOM 1790 C CA . ILE A 1 219 ? -2.437 -5.660 22.108 1.00 85.88 219 ILE A CA 1
ATOM 1791 C C . ILE A 1 219 ? -3.804 -5.705 22.791 1.00 85.88 219 ILE A C 1
ATOM 1793 O O . ILE A 1 219 ? -4.128 -6.705 23.428 1.00 85.88 219 ILE A O 1
ATOM 1797 N N . VAL A 1 220 ? -4.640 -4.684 22.574 1.00 88.94 220 VAL A N 1
ATOM 1798 C CA . VAL A 1 220 ? -5.994 -4.609 23.149 1.00 88.94 220 VAL A CA 1
ATOM 1799 C C . VAL A 1 220 ? -6.837 -5.811 22.716 1.00 88.94 220 VAL A C 1
ATOM 1801 O O . VAL A 1 220 ? -7.503 -6.429 23.547 1.00 88.94 220 VAL A O 1
ATOM 1804 N N . ARG A 1 221 ? -6.770 -6.202 21.437 1.00 93.94 221 ARG A N 1
ATOM 1805 C CA . ARG A 1 221 ? -7.506 -7.359 20.908 1.00 93.94 221 ARG A CA 1
ATOM 1806 C C . ARG A 1 221 ? -7.088 -8.671 21.575 1.00 93.94 221 ARG A C 1
ATOM 1808 O O . ARG A 1 221 ? -7.955 -9.454 21.957 1.00 93.94 221 ARG A O 1
ATOM 1815 N N . LYS A 1 222 ? -5.778 -8.902 21.727 1.00 91.69 222 LYS A N 1
ATOM 1816 C CA . LYS A 1 222 ? -5.234 -10.105 22.381 1.00 91.69 222 LYS A CA 1
ATOM 1817 C C . LYS A 1 222 ? -5.573 -10.146 23.870 1.00 91.69 222 LYS A C 1
ATOM 1819 O O . LYS A 1 222 ? -6.036 -11.178 24.341 1.00 91.69 222 LYS A O 1
ATOM 1824 N N . 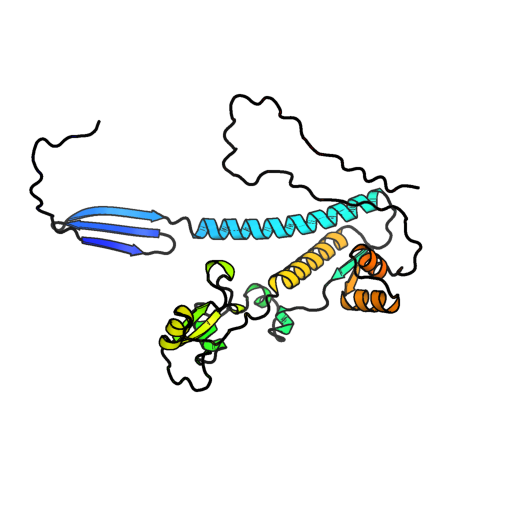ALA A 1 223 ? -5.412 -9.027 24.578 1.00 92.75 223 ALA A N 1
ATOM 1825 C CA . ALA A 1 223 ? -5.742 -8.919 25.999 1.00 92.75 223 ALA A CA 1
ATOM 1826 C C . ALA A 1 2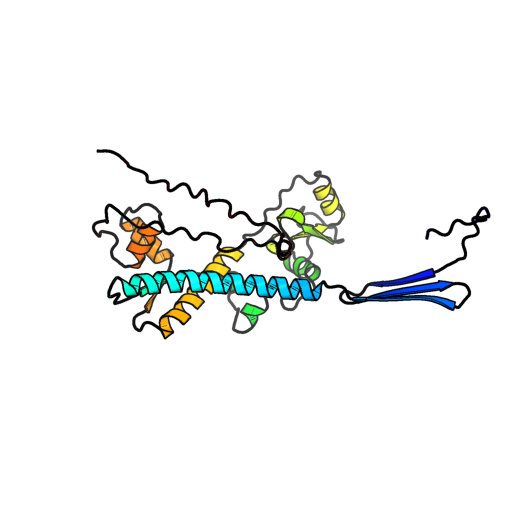23 ? -7.223 -9.234 26.279 1.00 92.75 223 ALA A C 1
ATOM 1828 O O . ALA A 1 223 ? -7.549 -9.844 27.291 1.00 92.75 223 ALA A O 1
ATOM 1829 N N . ASN A 1 224 ? -8.114 -8.883 25.346 1.00 93.56 224 ASN A N 1
ATOM 1830 C CA . ASN A 1 224 ? -9.549 -9.164 25.441 1.00 93.56 224 ASN A CA 1
ATOM 1831 C C . ASN A 1 224 ? -9.974 -10.475 24.752 1.00 93.56 224 ASN A C 1
ATOM 1833 O O . ASN A 1 224 ? -11.167 -10.708 24.590 1.00 93.56 224 ASN A O 1
ATOM 1837 N N . LYS A 1 225 ? -9.026 -11.327 24.331 1.00 95.06 225 LYS A N 1
ATOM 1838 C CA . LYS A 1 225 ? -9.283 -12.638 23.698 1.00 95.06 225 LYS A CA 1
ATOM 1839 C C . LYS A 1 225 ? -10.232 -12.579 22.483 1.00 95.06 225 LYS A C 1
ATOM 1841 O O . LYS A 1 225 ? -10.964 -13.523 22.206 1.00 95.06 225 LYS A O 1
ATOM 1846 N N . LEU A 1 226 ? -10.206 -11.482 21.724 1.00 92.88 226 LEU A N 1
ATOM 1847 C CA . LEU A 1 226 ? -11.081 -11.290 20.564 1.00 92.88 226 LEU A CA 1
ATOM 1848 C C . LEU A 1 226 ? -10.454 -11.853 19.267 1.00 92.88 226 LEU A C 1
ATOM 1850 O O . LEU A 1 226 ? -9.279 -11.586 18.970 1.00 92.88 226 LEU A O 1
ATOM 1854 N N . PRO A 1 227 ? -11.228 -12.555 18.415 1.00 92.62 227 PRO A N 1
ATOM 1855 C CA . PRO A 1 227 ? -10.726 -13.072 17.144 1.00 92.62 227 PRO A CA 1
ATOM 1856 C C . PRO A 1 227 ? -10.407 -11.939 16.161 1.00 92.62 227 PRO A C 1
ATOM 1858 O O . PRO A 1 227 ? -10.966 -10.839 16.236 1.00 92.62 227 PRO A O 1
ATOM 1861 N N . LYS A 1 228 ? -9.496 -12.192 15.214 1.00 89.50 228 LYS A N 1
ATOM 1862 C CA . LYS A 1 228 ? -9.081 -11.193 14.216 1.00 89.50 228 LYS A CA 1
ATOM 1863 C C . LYS A 1 228 ? -10.215 -10.930 13.225 1.00 89.50 228 LYS A C 1
ATOM 1865 O O . LYS A 1 228 ? -10.564 -11.802 12.438 1.00 89.50 228 LYS A O 1
ATOM 1870 N N . SER A 1 229 ? -10.757 -9.718 13.233 1.00 89.88 229 SER A N 1
ATOM 1871 C CA . SER A 1 229 ? -11.722 -9.254 12.235 1.00 89.88 229 SER A CA 1
ATOM 1872 C C . SER A 1 229 ? -11.724 -7.729 12.181 1.00 89.88 229 SER A C 1
ATOM 1874 O O . SER A 1 229 ? -11.461 -7.079 13.190 1.00 89.88 229 SER A O 1
ATOM 1876 N N . HIS A 1 230 ? -12.092 -7.144 11.036 1.00 86.94 230 HIS A N 1
ATOM 1877 C CA . HIS A 1 230 ? -12.175 -5.683 10.909 1.00 86.94 230 HIS A CA 1
ATOM 1878 C C . HIS A 1 230 ? -13.176 -5.049 11.889 1.00 86.94 230 HIS A C 1
ATOM 1880 O O . HIS A 1 230 ? -12.937 -3.944 12.367 1.00 86.94 230 HIS A O 1
ATOM 1886 N N . ARG A 1 231 ? -14.268 -5.751 12.231 1.00 90.19 231 ARG A N 1
ATOM 1887 C CA . ARG A 1 231 ? -15.251 -5.286 13.225 1.00 90.19 231 ARG A CA 1
ATOM 1888 C C . ARG A 1 231 ? -14.653 -5.266 14.635 1.00 90.19 231 ARG A C 1
ATOM 1890 O O . ARG A 1 231 ? -14.844 -4.294 15.356 1.00 90.19 231 ARG A O 1
ATOM 1897 N N . ASN A 1 232 ? -13.921 -6.313 15.021 1.00 90.62 232 ASN A N 1
ATOM 1898 C CA . ASN A 1 232 ? -13.285 -6.376 16.342 1.00 90.62 232 ASN A CA 1
ATOM 1899 C C . ASN A 1 232 ? -12.120 -5.387 16.454 1.00 90.62 232 ASN A C 1
ATOM 1901 O O . ASN A 1 232 ? -11.983 -4.730 17.480 1.00 90.62 232 ASN A O 1
ATOM 1905 N N . ASP A 1 233 ? -11.328 -5.225 15.390 1.00 88.88 233 ASP A N 1
ATOM 1906 C CA . ASP A 1 233 ? -10.262 -4.222 15.352 1.00 88.88 233 ASP A CA 1
ATOM 1907 C C . ASP A 1 233 ? -10.845 -2.805 15.529 1.00 88.88 233 ASP A C 1
ATOM 1909 O O . ASP A 1 233 ? -10.305 -2.018 16.304 1.00 88.88 233 ASP A O 1
ATOM 1913 N N . ALA A 1 234 ? -11.991 -2.496 14.904 1.00 90.62 234 ALA A N 1
ATOM 1914 C CA . ALA A 1 234 ? -12.686 -1.217 15.081 1.00 90.62 234 ALA A CA 1
ATOM 1915 C C . ALA A 1 234 ? -13.189 -0.984 16.522 1.00 90.62 234 ALA A C 1
ATOM 1917 O O . ALA A 1 234 ? -13.068 0.130 17.026 1.00 90.62 234 ALA A O 1
ATOM 1918 N N . LEU A 1 235 ? -13.688 -2.020 17.210 1.00 91.31 235 LEU A N 1
ATOM 1919 C CA . LEU A 1 235 ? -14.074 -1.931 18.630 1.00 91.31 235 LEU A CA 1
ATOM 1920 C C . LEU A 1 235 ? -12.876 -1.629 19.534 1.00 91.31 235 LEU A C 1
ATOM 1922 O O . LEU A 1 235 ? -12.952 -0.758 20.401 1.00 91.31 235 LEU A O 1
ATOM 1926 N N . CYS A 1 236 ? -11.756 -2.319 19.303 1.00 90.50 236 CYS A N 1
ATOM 1927 C CA . CYS A 1 236 ? -10.514 -2.069 20.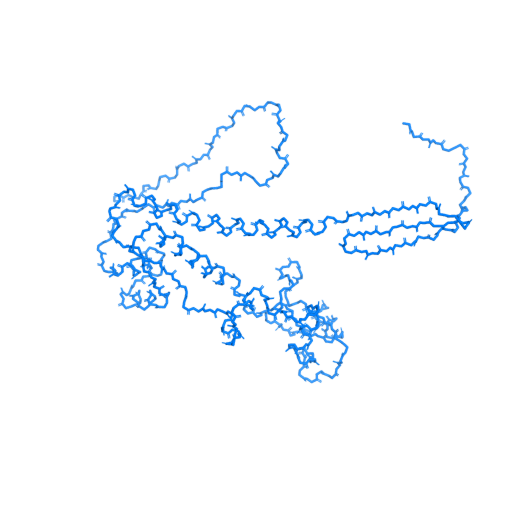028 1.00 90.50 236 CYS A CA 1
ATOM 1928 C C . CYS A 1 236 ? -9.981 -0.653 19.765 1.00 90.50 236 CYS A C 1
ATOM 1930 O O . CYS A 1 236 ? -9.530 0.005 20.697 1.00 90.50 236 CYS A O 1
ATOM 1932 N N . ILE A 1 237 ? -10.065 -0.166 18.521 1.00 90.12 237 ILE A N 1
ATOM 1933 C CA . ILE A 1 237 ? -9.706 1.215 18.156 1.00 90.12 237 ILE A CA 1
ATOM 1934 C C . ILE A 1 237 ? -10.594 2.224 18.892 1.00 90.12 237 ILE A C 1
ATOM 1936 O O . ILE A 1 237 ? -10.087 3.226 19.385 1.00 90.12 237 ILE A O 1
ATOM 1940 N N . GLY A 1 238 ? -11.896 1.948 18.990 1.00 89.56 238 GLY A N 1
ATOM 1941 C CA . GLY A 1 238 ? -12.862 2.777 19.709 1.00 89.56 238 GLY A CA 1
ATOM 1942 C C . GLY A 1 238 ? -12.750 2.716 21.235 1.00 89.56 238 GLY A C 1
ATOM 1943 O O . GLY A 1 238 ? -13.521 3.395 21.902 1.00 89.56 238 GLY A O 1
ATOM 1944 N N . GLY A 1 239 ? -11.838 1.912 21.795 1.00 88.94 239 GLY A N 1
ATOM 1945 C CA . GLY A 1 239 ? -11.627 1.794 23.242 1.00 88.94 239 GLY A CA 1
ATOM 1946 C C . GLY A 1 239 ? -12.681 0.970 23.990 1.00 88.94 239 GLY A C 1
ATOM 1947 O O . GLY A 1 239 ? -12.637 0.917 25.211 1.00 88.94 239 GLY A O 1
ATOM 1948 N N . ASN A 1 240 ? -13.593 0.293 23.284 1.00 89.12 240 ASN A N 1
ATOM 1949 C CA . ASN A 1 240 ? -14.731 -0.416 23.881 1.00 89.12 240 ASN A CA 1
ATOM 1950 C C . ASN A 1 240 ? -14.739 -1.916 23.509 1.00 89.12 240 ASN A C 1
ATOM 1952 O O . ASN A 1 240 ? -15.680 -2.399 22.879 1.00 89.12 240 ASN A O 1
ATOM 1956 N N . PRO A 1 241 ? -13.686 -2.689 23.846 1.00 89.38 241 PRO A N 1
ATOM 1957 C CA . PRO A 1 241 ? -13.535 -4.070 23.379 1.00 89.38 241 PRO A CA 1
ATOM 1958 C C . PRO A 1 241 ? -14.532 -5.062 23.999 1.00 89.38 241 PRO A C 1
ATOM 1960 O O . PRO A 1 241 ? -14.758 -6.117 23.414 1.00 89.38 241 PRO A O 1
ATOM 1963 N N . LYS A 1 242 ? -15.118 -4.743 25.160 1.00 90.12 242 LYS A N 1
ATOM 1964 C CA . LYS A 1 242 ? -16.055 -5.612 25.896 1.00 90.12 242 LYS A CA 1
ATOM 1965 C C . LYS A 1 242 ? -17.523 -5.196 25.756 1.00 90.12 242 LYS A C 1
ATOM 1967 O O . LYS A 1 242 ? -18.360 -5.704 26.489 1.00 90.12 242 LYS A O 1
ATOM 1972 N N . VAL A 1 243 ? -17.826 -4.251 24.865 1.00 92.19 243 VAL A N 1
ATOM 1973 C CA . VAL A 1 243 ? -19.202 -3.780 24.676 1.00 92.19 243 VAL A CA 1
ATOM 1974 C C . VAL A 1 243 ? -20.099 -4.910 24.177 1.00 92.19 243 VAL A C 1
ATOM 1976 O O . VAL A 1 243 ? -19.664 -5.759 23.388 1.00 92.19 243 VAL A O 1
ATOM 1979 N N . GLU A 1 244 ? -21.356 -4.881 24.610 1.00 91.81 244 GLU A N 1
ATOM 1980 C CA . GLU A 1 244 ? -22.398 -5.736 24.064 1.00 91.81 244 GLU A CA 1
ATOM 1981 C C . GLU A 1 244 ? -22.483 -5.564 22.543 1.00 91.81 244 GLU A C 1
ATOM 1983 O O . GLU A 1 244 ? -22.356 -4.468 21.981 1.00 91.81 244 GLU A O 1
ATOM 1988 N N . ARG A 1 245 ? -22.600 -6.691 21.845 1.00 88.88 245 ARG A N 1
ATOM 1989 C CA . ARG A 1 245 ? -22.541 -6.721 20.390 1.00 88.88 245 ARG A CA 1
ATOM 1990 C C . ARG A 1 245 ? -23.951 -6.624 19.853 1.00 88.88 245 ARG A C 1
ATOM 1992 O O . ARG A 1 245 ? -24.802 -7.395 20.244 1.00 88.88 245 ARG A O 1
ATOM 1999 N N . LEU A 1 246 ? -24.140 -5.767 18.854 1.00 88.62 246 LEU A N 1
ATOM 2000 C CA . LEU A 1 246 ? -25.329 -5.865 18.014 1.00 88.62 246 LEU A CA 1
ATOM 2001 C C . LEU A 1 246 ? -25.391 -7.262 17.387 1.00 88.62 246 LEU A C 1
ATOM 2003 O O . LEU A 1 246 ? -24.390 -7.680 16.773 1.00 88.62 246 LEU A O 1
ATOM 2007 N N . ASP A 1 247 ? -26.557 -7.896 17.497 1.00 88.12 247 ASP A N 1
ATOM 2008 C CA . ASP A 1 247 ? -26.889 -9.177 16.863 1.00 88.12 247 ASP A CA 1
ATOM 2009 C C . ASP A 1 247 ? -26.792 -9.068 15.341 1.00 88.12 247 ASP A C 1
ATOM 2011 O O . ASP A 1 247 ? -26.192 -9.903 14.668 1.00 88.12 247 ASP A O 1
ATOM 2015 N N . ASN A 1 248 ? -27.285 -7.949 14.803 1.00 89.06 248 ASN A N 1
ATOM 2016 C CA . ASN A 1 248 ? -27.300 -7.657 13.377 1.00 89.06 248 ASN A CA 1
ATOM 2017 C C . ASN A 1 248 ? -26.407 -6.457 13.041 1.00 89.06 248 ASN A C 1
ATOM 2019 O O . ASN A 1 248 ? -26.337 -5.471 13.776 1.00 89.06 248 ASN A O 1
ATOM 2023 N N . TYR A 1 249 ? -25.709 -6.519 11.903 1.00 87.94 249 TYR A N 1
ATOM 2024 C CA . TYR A 1 249 ? -24.867 -5.420 11.427 1.00 87.94 249 TYR A CA 1
ATOM 2025 C C . TYR A 1 249 ? -24.868 -5.301 9.901 1.00 87.94 249 TYR A C 1
ATOM 2027 O O . TYR A 1 249 ? -25.036 -6.273 9.167 1.00 87.94 249 TYR A O 1
ATOM 2035 N N . LEU A 1 250 ? -24.641 -4.080 9.414 1.00 87.19 250 LEU A N 1
ATOM 2036 C CA . LEU A 1 250 ? -24.649 -3.778 7.986 1.00 87.19 250 LEU A CA 1
ATOM 2037 C C . LEU A 1 250 ? -23.376 -4.286 7.295 1.00 87.19 250 LEU A C 1
ATOM 2039 O O . LEU A 1 250 ? -22.258 -3.902 7.649 1.00 87.19 250 LEU A O 1
ATOM 2043 N N . GLN A 1 251 ? -23.545 -5.082 6.238 1.00 85.31 251 GLN A N 1
ATOM 2044 C CA . GLN A 1 251 ? -22.473 -5.442 5.310 1.00 85.31 251 GLN A CA 1
ATOM 2045 C C . GLN A 1 251 ? -22.552 -4.576 4.048 1.00 85.31 251 GLN A C 1
ATOM 2047 O O . GLN A 1 251 ? -23.385 -4.783 3.168 1.00 85.31 251 GLN A O 1
ATOM 2052 N N . ILE A 1 252 ? -21.655 -3.595 3.933 1.00 85.69 252 ILE A N 1
ATOM 2053 C CA . ILE A 1 252 ? -21.623 -2.684 2.783 1.00 85.69 252 ILE A CA 1
ATOM 2054 C C . ILE A 1 252 ? -20.621 -3.199 1.746 1.00 85.69 252 ILE A C 1
ATOM 2056 O O . ILE A 1 252 ? -19.409 -3.183 1.967 1.00 85.69 252 ILE A O 1
ATOM 2060 N N . LYS A 1 253 ? -21.116 -3.607 0.571 1.00 84.50 253 LYS A N 1
ATOM 2061 C CA . LYS A 1 253 ? -20.283 -4.025 -0.568 1.00 84.50 253 LYS A CA 1
ATOM 2062 C C . LYS A 1 253 ? -20.210 -2.927 -1.624 1.00 84.50 253 LYS A C 1
ATOM 2064 O O . LYS A 1 253 ? -21.210 -2.561 -2.238 1.00 84.50 253 LYS A O 1
ATOM 2069 N N . GLN A 1 254 ? -19.003 -2.442 -1.910 1.00 79.56 254 GLN A N 1
ATOM 2070 C CA . GLN A 1 254 ? -18.800 -1.526 -3.030 1.00 79.56 254 GLN A CA 1
ATOM 2071 C C . GLN A 1 254 ? -18.826 -2.295 -4.356 1.00 79.56 254 GLN A C 1
ATOM 2073 O O . GLN A 1 254 ? -17.916 -3.066 -4.663 1.00 79.56 254 GLN A O 1
ATOM 2078 N N . VAL A 1 255 ? -19.849 -2.045 -5.172 1.00 80.25 255 VAL A N 1
ATOM 2079 C CA . VAL A 1 255 ? -19.955 -2.596 -6.528 1.00 80.25 255 VAL A CA 1
ATOM 2080 C C . VAL A 1 255 ? -19.423 -1.625 -7.579 1.00 80.25 255 VAL A C 1
ATOM 2082 O O . VAL A 1 255 ? -19.378 -0.403 -7.406 1.00 80.25 255 VAL A O 1
ATOM 2085 N N . ARG A 1 256 ? -18.975 -2.183 -8.700 1.00 72.19 256 ARG A N 1
ATOM 2086 C CA . ARG A 1 256 ? -18.446 -1.420 -9.828 1.00 72.19 256 ARG A CA 1
ATOM 2087 C C . ARG A 1 256 ? -19.571 -0.626 -10.497 1.00 72.19 256 ARG A C 1
ATOM 2089 O O . ARG A 1 256 ? -20.498 -1.218 -11.024 1.00 72.19 256 ARG A O 1
ATOM 2096 N N . LYS A 1 257 ? -19.433 0.703 -10.553 1.00 67.62 257 LYS A N 1
ATOM 2097 C CA . LYS A 1 257 ? -20.423 1.586 -11.201 1.00 67.62 257 LYS A CA 1
ATOM 2098 C C . LYS A 1 257 ? -20.328 1.653 -12.735 1.00 67.62 257 LYS A C 1
ATOM 2100 O O . LYS A 1 257 ? -21.328 1.929 -13.376 1.00 67.62 257 LYS A O 1
ATOM 2105 N N . LYS A 1 258 ? -19.142 1.448 -13.331 1.00 67.12 258 LYS A N 1
ATOM 2106 C CA . LYS A 1 258 ? -18.926 1.505 -14.796 1.00 67.12 258 LYS A CA 1
ATOM 2107 C C . LYS A 1 258 ? -17.947 0.431 -15.281 1.00 67.12 258 LYS A C 1
ATOM 2109 O O . LYS A 1 258 ? -16.945 0.151 -14.602 1.00 67.12 258 LYS A O 1
ATOM 2114 N N . LYS A 1 259 ? -18.201 -0.155 -16.460 1.00 57.53 259 LYS A N 1
ATOM 2115 C CA . LYS A 1 259 ? -17.229 -0.999 -17.182 1.00 57.53 259 LYS A CA 1
ATOM 2116 C C . LYS A 1 259 ? -16.003 -0.155 -17.602 1.00 57.53 259 LYS A C 1
ATOM 2118 O O . LYS A 1 259 ? -16.032 1.065 -17.564 1.00 57.53 259 LYS A O 1
ATOM 2123 N N . ARG A 1 260 ? -14.857 -0.811 -17.823 1.00 53.12 260 ARG A N 1
ATOM 2124 C CA . ARG A 1 260 ? -13.521 -0.203 -18.052 1.00 53.12 260 ARG A CA 1
ATOM 2125 C C . ARG A 1 260 ? -13.113 -0.326 -19.525 1.00 53.12 260 ARG A C 1
ATOM 2127 O O . ARG A 1 260 ? -11.999 0.073 -19.844 1.00 53.12 260 ARG A O 1
ATOM 2134 N N . ASN A 1 261 ? -13.977 -0.884 -20.372 1.00 42.44 261 ASN A N 1
ATOM 2135 C CA . ASN A 1 261 ? -13.741 -0.910 -21.805 1.00 42.44 261 ASN A CA 1
ATOM 2136 C C . ASN A 1 261 ? -13.956 0.506 -22.333 1.00 42.44 261 ASN A C 1
ATOM 2138 O O . ASN A 1 261 ? -15.013 1.087 -22.115 1.00 42.44 261 ASN A O 1
ATOM 2142 N N . LEU A 1 262 ? -12.927 1.049 -22.980 1.00 45.62 262 LEU A N 1
ATOM 2143 C CA . LEU A 1 262 ? -13.016 2.259 -23.801 1.00 45.62 262 LEU A CA 1
ATOM 2144 C C . LEU A 1 262 ? -13.786 1.996 -25.113 1.00 45.62 262 LEU A C 1
ATOM 2146 O O . LEU A 1 262 ? -14.179 2.945 -25.771 1.00 45.62 262 LEU A O 1
ATOM 2150 N N . ALA A 1 263 ? -14.024 0.725 -25.465 1.00 38.59 263 ALA A N 1
ATOM 2151 C CA . ALA A 1 263 ? -14.560 0.293 -26.758 1.00 38.59 263 ALA A CA 1
ATOM 2152 C C . ALA A 1 263 ? -16.099 0.236 -26.872 1.00 38.59 263 ALA A C 1
ATOM 2154 O O . ALA A 1 263 ? -16.605 0.016 -27.959 1.00 38.59 263 ALA A O 1
ATOM 2155 N N . GLU A 1 264 ? -16.862 0.441 -25.793 1.00 43.09 264 GLU A N 1
ATOM 2156 C CA . GLU A 1 264 ? -18.343 0.484 -25.855 1.00 43.09 264 GLU A CA 1
ATOM 2157 C C . GLU A 1 264 ? -18.860 1.940 -25.895 1.00 43.09 264 GLU A C 1
ATOM 2159 O O . GLU A 1 264 ? -19.918 2.250 -25.356 1.00 43.09 264 GLU A O 1
ATOM 2164 N N . ALA A 1 265 ? -18.077 2.865 -26.465 1.00 34.00 265 ALA A N 1
ATOM 2165 C CA . ALA A 1 265 ? -18.501 4.245 -26.732 1.00 34.00 265 ALA A CA 1
ATOM 2166 C C . ALA A 1 265 ? -19.133 4.416 -28.128 1.00 34.00 265 ALA A C 1
ATOM 2168 O O . ALA A 1 265 ? -19.468 5.529 -28.519 1.00 34.00 265 ALA A O 1
ATOM 2169 N N . THR A 1 266 ? -19.317 3.330 -28.878 1.00 35.22 266 THR A N 1
ATOM 2170 C CA . THR A 1 266 ? -20.225 3.280 -30.024 1.00 35.22 266 THR A CA 1
ATOM 2171 C C . THR A 1 266 ? -21.629 3.011 -29.497 1.00 35.22 266 THR A C 1
ATOM 2173 O O . THR A 1 266 ? -21.883 1.969 -28.895 1.00 35.22 266 THR A O 1
ATOM 2176 N N . PHE A 1 267 ? -22.550 3.953 -29.706 1.00 38.47 267 PHE A N 1
ATOM 2177 C CA . PHE A 1 267 ? -23.978 3.686 -29.553 1.00 38.47 267 PHE A CA 1
ATOM 2178 C C . PHE A 1 267 ? -24.340 2.514 -30.475 1.00 38.47 267 PHE A C 1
ATOM 2180 O O . PHE A 1 267 ? -24.377 2.677 -31.693 1.00 38.47 267 PHE A O 1
ATOM 2187 N N . GLN A 1 268 ? -24.593 1.330 -29.916 1.00 45.19 268 GLN A N 1
ATOM 2188 C CA . GLN A 1 268 ? -25.288 0.290 -30.666 1.00 45.19 268 GLN A CA 1
ATOM 2189 C C . GLN A 1 268 ? -26.735 0.763 -30.823 1.00 45.19 268 GLN A C 1
ATOM 2191 O O . GLN A 1 268 ? -27.463 0.901 -29.835 1.00 45.19 268 GLN A O 1
ATOM 2196 N N . LYS A 1 269 ? -27.118 1.097 -32.063 1.00 37.88 269 LYS A N 1
ATOM 2197 C CA . LYS A 1 269 ? -28.525 1.215 -32.456 1.00 37.88 269 LYS A CA 1
ATOM 2198 C C . LYS A 1 269 ? -29.197 -0.095 -32.032 1.00 37.88 269 LYS A C 1
ATOM 2200 O O . LYS A 1 269 ? -28.686 -1.152 -32.373 1.00 37.88 269 LYS A O 1
ATOM 2205 N N . GLU A 1 270 ? -30.290 0.020 -31.279 1.00 43.62 270 GLU A N 1
ATOM 2206 C CA . GLU A 1 270 ? -31.089 -1.060 -30.669 1.00 43.62 270 GLU A CA 1
ATOM 2207 C C . GLU A 1 270 ? -30.652 -1.517 -29.265 1.00 43.62 270 GLU A C 1
ATOM 2209 O O . GLU A 1 270 ? -29.958 -2.509 -29.062 1.00 43.62 270 GLU A O 1
ATOM 2214 N N . HIS A 1 271 ? -31.156 -0.822 -28.240 1.00 42.09 271 HIS A N 1
ATOM 2215 C CA . HIS A 1 271 ? -31.129 -1.307 -26.860 1.00 42.09 271 HIS A CA 1
ATOM 2216 C C . HIS A 1 271 ? -32.550 -1.529 -26.329 1.00 42.09 271 HIS A C 1
ATOM 2218 O O . HIS A 1 271 ? -33.160 -0.639 -25.735 1.00 42.09 271 HIS A O 1
ATOM 2224 N N . ILE A 1 272 ? -33.029 -2.771 -26.427 1.00 48.31 272 ILE A N 1
ATOM 2225 C CA . ILE A 1 272 ? -33.969 -3.319 -25.442 1.00 48.31 272 ILE A CA 1
ATOM 2226 C C . ILE A 1 272 ? -33.200 -3.420 -24.113 1.00 48.31 272 ILE A C 1
ATOM 2228 O O . ILE A 1 272 ? -32.146 -4.059 -24.026 1.00 48.31 272 ILE A O 1
ATOM 2232 N N . ARG A 1 273 ? -33.686 -2.757 -23.056 1.00 36.59 273 ARG A N 1
ATOM 2233 C CA . ARG A 1 273 ? -33.084 -2.836 -21.712 1.00 36.59 273 ARG A CA 1
ATOM 2234 C C . ARG A 1 273 ? -33.136 -4.282 -21.202 1.00 36.59 273 ARG A C 1
ATOM 2236 O O . ARG A 1 273 ? -34.195 -4.766 -20.817 1.00 36.59 273 ARG A O 1
ATOM 2243 N N . ARG A 1 274 ? -31.988 -4.963 -21.113 1.00 44.91 274 ARG A N 1
ATOM 2244 C CA . ARG A 1 274 ? -31.887 -6.239 -20.382 1.00 44.91 274 ARG A CA 1
ATOM 2245 C C . ARG A 1 274 ? -32.073 -5.991 -18.879 1.00 44.91 274 ARG A C 1
ATOM 2247 O O . ARG A 1 274 ? -31.338 -5.197 -18.289 1.00 44.91 274 ARG A O 1
ATOM 2254 N N . LYS A 1 275 ? -33.052 -6.673 -18.269 1.00 37.62 275 LYS A N 1
ATOM 2255 C CA . LYS A 1 275 ? -33.321 -6.654 -16.819 1.00 37.62 275 LYS A CA 1
ATOM 2256 C C . LYS A 1 275 ? -32.055 -7.015 -16.027 1.00 37.62 275 LYS A C 1
ATOM 2258 O O . LYS A 1 275 ? -31.341 -7.961 -16.350 1.00 37.62 275 LYS A O 1
ATOM 2263 N N . LEU A 1 276 ? -31.792 -6.249 -14.969 1.00 37.91 276 LEU A N 1
ATOM 2264 C CA . LEU A 1 276 ? -30.748 -6.525 -13.983 1.00 37.91 276 LEU A CA 1
ATOM 2265 C C . LEU A 1 276 ? -31.105 -7.799 -13.203 1.00 37.91 276 LEU A C 1
ATOM 2267 O O . LEU A 1 276 ? -31.920 -7.753 -12.288 1.00 37.91 276 LEU A O 1
ATOM 2271 N N . ASN A 1 277 ? -30.448 -8.918 -13.509 1.00 40.72 277 ASN A N 1
ATOM 2272 C CA . ASN A 1 277 ? -30.478 -10.116 -12.665 1.00 40.72 277 ASN A CA 1
ATOM 2273 C C . ASN A 1 277 ? -29.540 -9.932 -11.459 1.00 40.72 277 ASN A C 1
ATOM 2275 O O . ASN A 1 277 ? -28.501 -10.582 -11.346 1.00 40.72 277 ASN A O 1
ATOM 2279 N N . ALA A 1 278 ? -29.872 -9.005 -10.561 1.00 38.06 278 ALA A N 1
ATOM 2280 C CA . ALA A 1 278 ? -29.275 -8.977 -9.233 1.00 38.06 278 ALA A CA 1
ATOM 2281 C C . ALA A 1 278 ? -30.067 -9.945 -8.343 1.00 38.06 278 ALA A C 1
ATOM 2283 O O . ALA A 1 278 ? -31.152 -9.608 -7.880 1.00 38.06 278 ALA A O 1
ATOM 2284 N N . LYS A 1 279 ? -29.541 -11.155 -8.105 1.00 36.22 279 LYS A N 1
ATOM 2285 C CA . LYS A 1 279 ? -30.068 -12.032 -7.049 1.00 36.22 279 LYS A CA 1
ATOM 2286 C C . LYS A 1 279 ? -29.882 -11.319 -5.704 1.00 36.22 279 LYS A C 1
ATOM 2288 O O . LYS A 1 279 ? -28.755 -11.202 -5.223 1.00 36.22 279 LYS A O 1
ATOM 2293 N N . GLN A 1 280 ? -30.968 -10.824 -5.113 1.00 37.91 280 GLN A N 1
ATOM 2294 C CA . GLN A 1 280 ? -31.004 -10.504 -3.688 1.00 37.91 280 GLN A CA 1
ATOM 2295 C C . GLN A 1 280 ? -30.910 -11.833 -2.935 1.00 37.91 280 GLN A C 1
ATOM 2297 O O . GLN A 1 280 ? -31.828 -12.643 -2.984 1.00 37.91 280 GLN A O 1
ATOM 2302 N N . ILE A 1 281 ? -29.772 -12.094 -2.295 1.00 38.47 281 ILE A N 1
ATOM 2303 C CA . ILE A 1 281 ? -29.634 -13.234 -1.388 1.00 38.47 281 ILE A CA 1
ATOM 2304 C C . ILE A 1 281 ? -29.971 -12.706 0.003 1.00 38.47 281 ILE A C 1
ATOM 2306 O O . ILE A 1 281 ? -29.131 -12.089 0.654 1.00 38.47 281 ILE A O 1
ATOM 2310 N N . VAL A 1 282 ? -31.215 -12.916 0.429 1.00 35.56 282 VAL A N 1
ATOM 2311 C CA . VAL A 1 282 ? -31.606 -12.810 1.836 1.00 35.56 282 VAL A CA 1
ATOM 2312 C C . VAL A 1 282 ? -31.268 -14.156 2.467 1.00 35.56 282 VAL A C 1
ATOM 2314 O O . VAL A 1 282 ? -31.880 -15.165 2.125 1.00 35.56 282 VAL A O 1
ATOM 2317 N N . ARG A 1 283 ? -30.263 -14.205 3.344 1.00 32.72 283 ARG A N 1
ATOM 2318 C CA . ARG A 1 283 ? -30.082 -15.367 4.219 1.00 32.72 283 ARG A CA 1
ATOM 2319 C C . ARG A 1 283 ? -31.061 -15.222 5.381 1.00 32.72 283 ARG A C 1
ATOM 2321 O O . ARG A 1 283 ? -30.880 -14.341 6.212 1.00 32.72 283 ARG A O 1
ATOM 2328 N N . LYS A 1 284 ? -32.098 -16.060 5.401 1.00 35.56 284 LYS A N 1
ATOM 2329 C CA . LYS A 1 284 ? -32.776 -16.450 6.641 1.00 35.56 284 LYS A CA 1
ATOM 2330 C C . LYS A 1 284 ? -31.906 -17.533 7.275 1.00 35.56 284 LYS A C 1
ATOM 2332 O O . LYS A 1 284 ? -31.727 -18.578 6.657 1.00 35.56 284 LYS A O 1
ATOM 2337 N N . GLU A 1 285 ? -31.354 -17.278 8.452 1.00 39.78 285 GLU A N 1
ATOM 2338 C CA . GLU A 1 285 ? -30.954 -18.362 9.353 1.00 39.78 285 GLU A CA 1
ATOM 2339 C C . GLU A 1 285 ? -32.084 -18.516 10.378 1.00 39.78 285 GLU A C 1
ATOM 2341 O O . GLU A 1 285 ? -32.689 -17.524 10.788 1.00 39.78 285 GLU A O 1
ATOM 2346 N N . GLY A 1 286 ? -32.483 -19.771 10.585 1.00 42.50 286 GLY A N 1
ATOM 2347 C CA . GLY A 1 286 ? -33.737 -20.183 11.204 1.00 42.50 286 GLY A CA 1
ATOM 2348 C C . GLY A 1 286 ? -33.727 -20.112 12.726 1.00 42.50 286 GLY A C 1
ATOM 2349 O O . GLY A 1 286 ? -32.677 -19.937 13.339 1.00 42.50 286 GLY A O 1
ATOM 2350 N N . LEU A 1 287 ? -34.947 -20.225 13.256 1.00 33.47 287 LEU A N 1
ATOM 2351 C CA . LEU A 1 287 ? -35.303 -20.449 14.659 1.00 33.47 287 LEU A CA 1
ATOM 2352 C C . LEU A 1 287 ? -34.589 -21.670 15.247 1.00 33.47 287 LEU A C 1
ATOM 2354 O O . LEU A 1 287 ? -34.409 -22.649 14.486 1.00 33.47 287 LEU A O 1
#

Secondary structure (DSSP, 8-state):
-PPPPSS---------EEEEEE-SSEEEEEEEETTEEEEEEEEE-THHHHHHHHHHHHHHHHHHHHHHHHHHHHHHHHHS----EEEEE-S--HHHHH-TT--TTHHHH-TTTT-SSHHHHHHHHTTT--SS-TT-----EEEEESS-TTTT-S-GGGEEEEEHHHHHHHHTT-------PPP--HHHHHHHHHHHHHHHHHHTT-S-EEEEEHHHHHHHHHHTT--S-HHHHHHHHTT-TTPPPPSS---------S---SS--S--S--------------PPP-

Foldseek 3Di:
DDDDDPDDDPPDDFDKDWDWDDDPAWIWIWIDGPNDTPDTDIHGDCVVVVVVVVVVVVVVVLVVVLVVVVVVVVVVVVVDVDQAAEFAAAPDDVVCVVPVVDDDPNVVQDPCRPPPDLVRVQCVVQVQDAPLDPPDPANQKDKDFLDDCVPPNDDSLRIHIHHPVVNVCVVVVVRVDRDDRDDDCPVSNSRNVSSVVSQVVVVVPHVHYYYDHPVQLVVQCVVLVHDDDPVQSVCSSVVHNPDDDDPDDDDDDDDDPDDPDPPPPDPDDDDPDDDDPPPPDDDDDDD

Radius of gyration: 29.76 Å; chains: 1; bounding box: 70×46×93 Å